Protein AF-0000000068177496 (afdb_homodimer)

Sequence (274 aa):
MDILTLTAPLTCLSIGLGITAMVLPKWNCGGFFTTCALTLIHLIIMALILGGMALISIVFFADICSACNTKWLPGPVCASYKIIISALGAASLMGGNLLYATVFVQSWSFLLSFSSAIIAVHVVLFAIFGSKCFRNNMDILTLTAPLTCLSIGLGITAMVLPKWNCGGFFTTCALTLIHLIIMALILGGMALISIVFFADICSACNTKWLPGPVCASYKIIISALGAASLMGGNLLYATVFVQSWSFLLSFSSAIIAVHVVLFAIFGSKCFRNN

Secondary structure (DSSP, 8-state):
--THHHHHHHHHHHHHHHHHHHHS--BTTB-TTTTS---HHHHHHHHHHHHHHHHHHHHHHHHHTTGGGSTTS-HHHHHHHHHHHHHHHHHHHHHHHHHHIIIII--HHHHHHHHHHHHHHHHHHHHHHHSHHHH--/--THHHHHHHHHHHHHHHHHHHHS--BTTB-TTTTS---HHHHHHHHHHHHHHHHHHHHHHHHHTTGGGSTTS-HHHHHHHHHHHHHHHHHHHHHHHHHHIIIII--HHHHHHHHHHHHHHHHHHHHHHHSHHHH--

Foldseek 3Di:
DDPVVVVLVVLVVVLVVLVVVQVDQPDLQGHLVPRNPPDPLSVLLCCLQVVLSVLSVVLSVCVVVVVCPDPPHPNVVNVVVSVVSNVSSVVSNVVSVVSCCVVRVVCVVVVVVVVVVVVVVVVVVCCVCPDVVNVVD/DDCVVVVLVVLVVVLVVLVVVQVDQPDLQGHLVPRNPPDPLSVLLCCLQVVLSVLSVVLSVCVVVVVCPDPPHPNVVNVVVSVVSNVSSVVSNVVSVVSCCVVRVVCVVVVVVVVVVVVVVVVVVCCVCPDVVNVVD

pLDDT: mean 82.46, std 13.21, range [34.91, 96.62]

Structure (mmCIF, N/CA/C/O backbone):
data_AF-0000000068177496-model_v1
#
loop_
_entity.id
_entity.type
_entity.pdbx_description
1 polymer 'Neutral sphingomyelinase'
#
loop_
_atom_site.group_PDB
_atom_site.id
_atom_site.type_symbol
_atom_site.label_atom_id
_atom_site.label_alt_id
_atom_site.label_comp_id
_atom_site.label_asym_id
_atom_site.label_entity_id
_atom_site.label_seq_id
_atom_site.pdbx_PDB_ins_code
_atom_site.Cartn_x
_atom_site.Cartn_y
_atom_site.Cartn_z
_atom_site.occupancy
_atom_site.B_iso_or_equiv
_atom_site.auth_seq_id
_atom_site.auth_comp_id
_atom_site.auth_asym_id
_atom_site.auth_atom_id
_atom_site.pdbx_PDB_model_num
ATOM 1 N N . MET A 1 1 ? -4.191 23.031 2.871 1 46.59 1 MET A N 1
ATOM 2 C CA . MET A 1 1 ? -5.055 21.859 2.801 1 46.59 1 MET A CA 1
ATOM 3 C C . MET A 1 1 ? -4.594 20.797 3.787 1 46.59 1 MET A C 1
ATOM 5 O O . MET A 1 1 ? -3.393 20.625 4.008 1 46.59 1 MET A O 1
ATOM 9 N N . ASP A 1 2 ? -5.477 20.328 4.715 1 58.22 2 ASP A N 1
ATOM 10 C CA . ASP A 1 2 ? -5.25 19.406 5.824 1 58.22 2 ASP A CA 1
ATOM 11 C C . ASP A 1 2 ? -5.129 17.969 5.328 1 58.22 2 ASP A C 1
ATOM 13 O O . ASP A 1 2 ? -5.73 17.609 4.316 1 58.22 2 ASP A O 1
ATOM 17 N N . ILE A 1 3 ? -4.129 17.297 5.531 1 59.97 3 ILE A N 1
ATOM 18 C CA . ILE A 1 3 ? -3.869 15.898 5.195 1 59.97 3 ILE A CA 1
ATOM 19 C C . ILE A 1 3 ? -5.141 15.07 5.398 1 59.97 3 ILE A C 1
ATOM 21 O O . ILE A 1 3 ? -5.336 14.055 4.73 1 59.97 3 ILE A O 1
ATOM 25 N N . LEU A 1 4 ? -6.02 15.633 6.16 1 66.62 4 LEU A N 1
ATOM 26 C CA . LEU A 1 4 ? -7.266 14.93 6.445 1 66.62 4 LEU A CA 1
ATOM 27 C C . LEU A 1 4 ? -8.188 14.953 5.23 1 66.62 4 LEU A C 1
ATOM 29 O O . L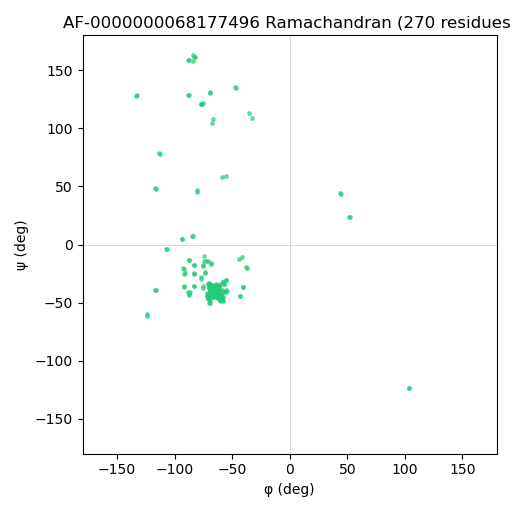EU A 1 4 ? -9.086 14.117 5.113 1 66.62 4 LEU A O 1
ATOM 33 N N . THR A 1 5 ? -7.805 15.828 4.332 1 73.12 5 THR A N 1
ATOM 34 C CA . THR A 1 5 ? -8.609 15.875 3.117 1 73.12 5 THR A CA 1
ATOM 35 C C . THR A 1 5 ? -8.312 14.68 2.225 1 73.12 5 THR A C 1
ATOM 37 O O . THR A 1 5 ? -9.117 14.32 1.363 1 73.12 5 THR A O 1
ATOM 40 N N . LEU A 1 6 ? -7.152 14.039 2.477 1 77.44 6 LEU A N 1
ATOM 41 C CA . LEU A 1 6 ? -6.77 12.898 1.654 1 77.44 6 LEU A CA 1
ATOM 42 C C . LEU A 1 6 ? -7.359 11.609 2.207 1 77.44 6 LEU A C 1
ATOM 44 O O . LEU A 1 6 ? -7.414 10.594 1.506 1 77.44 6 LEU A O 1
ATOM 48 N N . THR A 1 7 ? -7.836 11.633 3.369 1 81.38 7 THR A N 1
ATOM 49 C CA . THR A 1 7 ? -8.328 10.422 4.012 1 81.38 7 THR A CA 1
ATOM 50 C C . THR A 1 7 ? -9.578 9.898 3.303 1 81.38 7 THR A C 1
ATOM 52 O O . THR A 1 7 ? -9.695 8.703 3.055 1 81.38 7 THR A O 1
ATOM 55 N N . ALA A 1 8 ? -10.391 10.867 2.898 1 83.62 8 ALA A N 1
ATOM 56 C CA . ALA A 1 8 ? -11.641 10.453 2.262 1 83.62 8 ALA A CA 1
ATOM 57 C C . ALA A 1 8 ? -11.383 9.836 0.893 1 83.62 8 ALA A C 1
ATOM 59 O O . ALA A 1 8 ? -11.844 8.727 0.606 1 83.62 8 ALA A O 1
ATOM 60 N N . PRO A 1 9 ? -10.609 10.516 0.053 1 85.38 9 PRO A N 1
ATOM 61 C CA . PRO A 1 9 ? -10.344 9.914 -1.255 1 85.38 9 PRO A CA 1
ATOM 62 C C . PRO A 1 9 ? -9.57 8.594 -1.15 1 85.38 9 PRO A C 1
ATOM 64 O O . PRO A 1 9 ? -9.797 7.68 -1.943 1 85.38 9 PRO A O 1
ATOM 67 N N . LEU A 1 10 ? -8.688 8.484 -0.293 1 90.25 10 LEU A N 1
ATOM 68 C CA . LEU A 1 10 ? -7.91 7.258 -0.137 1 90.25 10 LEU A CA 1
ATOM 69 C C . LEU A 1 10 ? -8.781 6.125 0.385 1 90.25 10 LEU A C 1
ATOM 71 O O . LEU A 1 10 ? -8.633 4.973 -0.03 1 90.25 10 LEU A O 1
ATOM 75 N N . THR A 1 11 ? -9.664 6.477 1.283 1 91.38 11 THR A N 1
ATOM 76 C CA . THR A 1 11 ? -10.586 5.457 1.771 1 91.38 11 THR A CA 1
ATOM 77 C C . THR A 1 11 ? -11.492 4.969 0.646 1 91.38 11 THR A C 1
ATOM 79 O O . THR A 1 11 ? -11.719 3.764 0.503 1 91.38 11 THR A O 1
ATOM 82 N N . CYS A 1 12 ? -11.961 5.906 -0.099 1 91.06 12 CYS A N 1
ATOM 83 C CA . CYS A 1 12 ? -12.781 5.547 -1.249 1 91.06 12 CYS A CA 1
ATOM 84 C C . CYS A 1 12 ? -12.008 4.66 -2.215 1 91.06 12 CYS A C 1
ATOM 86 O O . CYS A 1 12 ? -12.555 3.695 -2.756 1 91.06 12 CYS A O 1
ATOM 88 N N . LEU A 1 13 ? -10.773 5.023 -2.438 1 91.81 13 LEU A N 1
ATOM 89 C CA . LEU A 1 13 ? -9.922 4.223 -3.309 1 91.81 13 LEU A CA 1
ATOM 90 C C . LEU A 1 13 ? -9.734 2.818 -2.742 1 91.81 13 LEU A C 1
ATOM 92 O O . LEU A 1 13 ? -9.812 1.832 -3.479 1 91.81 13 LEU A O 1
ATOM 96 N N . SER A 1 14 ? -9.508 2.732 -1.469 1 94.69 14 SER A N 1
ATOM 97 C CA . SER A 1 14 ? -9.32 1.437 -0.823 1 94.69 14 SER A CA 1
ATOM 98 C C . SER A 1 14 ? -10.562 0.561 -0.981 1 94.69 14 SER A C 1
ATOM 100 O O . SER A 1 14 ? -10.461 -0.602 -1.379 1 94.69 14 SER A O 1
ATOM 102 N N . ILE A 1 15 ? -11.703 1.088 -0.717 1 93.75 15 ILE A N 1
ATOM 103 C CA . ILE A 1 15 ? -12.953 0.346 -0.835 1 93.75 15 ILE A CA 1
ATOM 104 C C . ILE A 1 15 ? -13.18 -0.058 -2.289 1 93.75 15 ILE A C 1
ATOM 106 O O . ILE A 1 15 ? -13.547 -1.201 -2.574 1 93.75 15 ILE A O 1
ATOM 110 N N . GLY A 1 16 ? -12.977 0.849 -3.182 1 93.12 16 GLY A N 1
ATOM 111 C CA . GLY A 1 16 ? -13.133 0.554 -4.598 1 93.12 16 GLY A CA 1
ATOM 112 C C . GLY A 1 16 ? -12.25 -0.582 -5.074 1 93.12 16 GLY A C 1
ATOM 113 O O . GLY A 1 16 ? -12.703 -1.477 -5.785 1 93.12 16 GLY A O 1
ATOM 114 N N . LEU A 1 17 ? -11 -0.514 -4.727 1 93.31 17 LEU A N 1
ATOM 115 C CA . LEU A 1 17 ? -10.078 -1.577 -5.094 1 93.31 17 LEU A CA 1
ATOM 116 C C . LEU A 1 17 ? -10.5 -2.906 -4.48 1 93.31 17 LEU A C 1
ATOM 118 O O . LEU A 1 17 ? -10.438 -3.947 -5.137 1 93.31 17 LEU A O 1
ATOM 122 N N . GLY A 1 18 ? -10.953 -2.842 -3.246 1 93.25 18 GLY A N 1
ATOM 123 C CA . GLY A 1 18 ? -11.406 -4.051 -2.582 1 93.25 18 GLY A CA 1
ATOM 124 C C . GLY A 1 18 ? -12.602 -4.695 -3.264 1 93.25 18 GLY A C 1
ATOM 125 O O . GLY A 1 18 ? -12.617 -5.906 -3.486 1 93.25 18 GLY A O 1
ATOM 126 N N . ILE A 1 19 ? -13.516 -3.932 -3.605 1 92 19 ILE A N 1
ATOM 127 C CA . ILE A 1 19 ? -14.719 -4.434 -4.262 1 92 19 ILE A CA 1
ATOM 128 C C . ILE A 1 19 ? -14.367 -4.988 -5.641 1 92 19 ILE A C 1
ATOM 130 O O . ILE A 1 19 ? -14.836 -6.059 -6.023 1 92 19 ILE A O 1
ATOM 134 N N . THR A 1 20 ? -13.547 -4.242 -6.383 1 90.56 20 THR A N 1
ATOM 135 C CA . THR A 1 20 ? -13.117 -4.695 -7.703 1 90.56 20 THR A CA 1
ATOM 136 C C . THR A 1 20 ? -12.391 -6.035 -7.605 1 90.56 20 THR A C 1
ATOM 138 O O . THR A 1 20 ? -12.57 -6.906 -8.461 1 90.56 20 THR A O 1
ATOM 141 N N . ALA A 1 21 ? -11.586 -6.188 -6.566 1 92.19 21 ALA A N 1
ATOM 142 C CA . ALA A 1 21 ? -10.852 -7.43 -6.363 1 92.19 21 ALA A CA 1
ATOM 143 C C . ALA A 1 21 ? -11.797 -8.602 -6.145 1 92.19 21 ALA A C 1
ATOM 145 O O . ALA A 1 21 ? -11.531 -9.719 -6.594 1 92.19 21 ALA A O 1
ATOM 146 N N . MET A 1 22 ? -12.898 -8.391 -5.488 1 87.19 22 MET A N 1
ATOM 147 C CA . MET A 1 22 ? -13.836 -9.461 -5.164 1 87.19 22 MET A CA 1
ATOM 148 C C . MET A 1 22 ? -14.664 -9.844 -6.383 1 87.19 22 MET A C 1
ATOM 150 O O . MET A 1 22 ? -15.086 -11 -6.512 1 87.19 22 MET A O 1
ATOM 154 N N . VAL A 1 23 ? -14.859 -8.938 -7.195 1 85.69 23 VAL A N 1
ATOM 155 C CA . VAL A 1 23 ? -15.703 -9.188 -8.359 1 85.69 23 VAL A CA 1
ATOM 156 C C . VAL A 1 23 ? -14.891 -9.859 -9.461 1 85.69 23 VAL A C 1
ATOM 158 O O . VAL A 1 23 ? -15.414 -10.688 -10.211 1 85.69 23 VAL A O 1
ATOM 161 N N . LEU A 1 24 ? -13.648 -9.469 -9.555 1 84 24 LEU A N 1
ATOM 162 C CA . LEU A 1 24 ? -12.797 -10.055 -10.586 1 84 24 LEU A CA 1
ATOM 163 C C . LEU A 1 24 ? -12.344 -11.453 -10.18 1 84 24 LEU A C 1
ATOM 165 O O . LEU A 1 24 ? -11.789 -11.641 -9.094 1 84 24 LEU A O 1
ATOM 169 N N . PRO A 1 25 ? -12.656 -12.469 -10.953 1 80.25 25 PRO A N 1
ATOM 170 C CA . PRO A 1 25 ? -12.266 -13.852 -10.656 1 80.25 25 PRO A CA 1
ATOM 171 C C . PRO A 1 25 ? -10.828 -14.156 -11.062 1 80.25 25 PRO A C 1
ATOM 173 O O . PRO A 1 25 ? -10.586 -15.125 -11.797 1 80.25 25 PRO A O 1
ATOM 176 N N . LYS A 1 26 ? -9.883 -13.445 -10.812 1 85.06 26 LYS A N 1
ATOM 177 C CA . LYS A 1 26 ? -8.484 -13.664 -11.156 1 85.06 26 LYS A CA 1
ATOM 178 C C . LYS A 1 26 ? -7.625 -13.805 -9.906 1 85.06 26 LYS A C 1
ATOM 180 O O . LYS A 1 26 ? -6.594 -13.141 -9.773 1 85.06 26 LYS A O 1
ATOM 185 N N . TRP A 1 27 ? -8.188 -14.656 -9.078 1 84.12 27 TRP A N 1
ATOM 186 C CA . TRP A 1 27 ? -7.402 -15.055 -7.918 1 84.12 27 TRP A CA 1
ATOM 187 C C . TRP A 1 27 ? -6.531 -16.266 -8.234 1 84.12 27 TRP A C 1
ATOM 189 O O . TRP A 1 27 ? -6.742 -16.938 -9.25 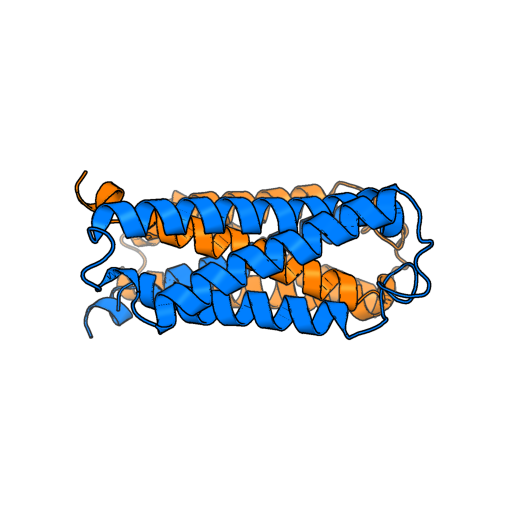1 84.12 27 TRP A O 1
ATOM 199 N N . ASN A 1 28 ? -5.504 -16.469 -7.484 1 82.19 28 ASN A N 1
ATOM 200 C CA . ASN A 1 28 ? -4.617 -17.609 -7.719 1 82.19 28 ASN A CA 1
ATOM 201 C C . ASN A 1 28 ? -5.375 -18.922 -7.656 1 82.19 28 ASN A C 1
ATOM 203 O O . ASN A 1 28 ? -5.004 -19.891 -8.328 1 82.19 28 ASN A O 1
ATOM 207 N N . CYS A 1 29 ? -6.305 -18.969 -6.906 1 74.81 29 CYS A N 1
ATOM 208 C CA . CYS A 1 29 ? -7.078 -20.203 -6.773 1 74.81 29 CYS A CA 1
ATOM 209 C C . CYS A 1 29 ? -8.281 -20.203 -7.707 1 74.81 29 CYS A C 1
ATOM 211 O O . CYS A 1 29 ? -9.055 -21.156 -7.738 1 74.81 29 CYS A O 1
ATOM 213 N N . GLY A 1 30 ? -8.383 -19.172 -8.531 1 77.62 30 GLY A N 1
ATOM 214 C CA . GLY A 1 30 ? -9.547 -19.031 -9.398 1 77.62 30 GLY A CA 1
ATOM 215 C C . GLY A 1 30 ? -10.523 -17.984 -8.914 1 77.62 30 GLY A C 1
ATOM 216 O O . GLY A 1 30 ? -10.141 -16.828 -8.672 1 77.62 30 GLY A O 1
ATOM 217 N N . GLY A 1 31 ? -11.766 -18.391 -8.719 1 76.12 31 GLY A N 1
ATOM 218 C CA . GLY A 1 31 ? -12.766 -17.453 -8.203 1 76.12 31 GLY A CA 1
ATOM 219 C C . GLY A 1 31 ? -12.812 -17.406 -6.688 1 76.12 31 GLY A C 1
ATOM 220 O O . GLY A 1 31 ? -12.844 -18.453 -6.031 1 76.12 31 GLY A O 1
ATOM 221 N N . PHE A 1 32 ? -12.742 -16.234 -6.133 1 81.06 32 PHE A N 1
ATOM 222 C CA . PHE A 1 32 ? -12.695 -16.016 -4.691 1 81.06 32 PHE A CA 1
ATOM 223 C C . PHE A 1 32 ? -13.906 -16.641 -4.012 1 81.06 32 PHE A C 1
ATOM 225 O O . PHE A 1 32 ? -13.789 -17.203 -2.918 1 81.06 32 PHE A O 1
ATOM 232 N N . PHE A 1 33 ? -14.984 -16.625 -4.672 1 78.81 33 PHE A N 1
ATOM 233 C CA . PHE A 1 33 ? -16.219 -17.109 -4.059 1 78.81 33 PHE A CA 1
ATOM 234 C C . PHE A 1 33 ? -16.625 -18.453 -4.637 1 78.81 33 PHE A C 1
ATOM 236 O O . PHE A 1 33 ? -17.562 -19.078 -4.152 1 78.81 33 PHE A O 1
ATOM 243 N N . THR A 1 34 ? -15.883 -19 -5.68 1 77.75 34 THR A N 1
ATOM 244 C CA . THR A 1 34 ? -16.359 -20.188 -6.379 1 77.75 34 THR A CA 1
ATOM 245 C C . THR A 1 34 ? -15.328 -21.297 -6.332 1 77.75 34 THR A C 1
ATOM 247 O O . THR A 1 34 ? -15.547 -22.328 -5.691 1 77.75 34 THR A O 1
ATOM 250 N N . THR A 1 35 ? -14.188 -21.016 -6.898 1 72.19 35 THR A N 1
ATOM 251 C CA . THR A 1 35 ? -13.234 -22.078 -7.172 1 72.19 35 THR A CA 1
ATOM 252 C C . THR A 1 35 ? -12.266 -22.266 -6.004 1 72.19 35 THR A C 1
ATOM 254 O O . THR A 1 35 ? -11.656 -23.312 -5.852 1 72.19 35 THR A O 1
ATOM 257 N N . CYS A 1 36 ? -12.172 -21.219 -5.344 1 71.19 36 CYS A N 1
ATOM 258 C CA . CYS A 1 36 ? -11.242 -21.391 -4.234 1 71.19 36 CYS A CA 1
ATOM 259 C C . CYS A 1 36 ? -11.797 -22.359 -3.207 1 71.19 36 CYS A C 1
ATOM 261 O O . CYS A 1 36 ? -13.008 -22.406 -2.971 1 71.19 36 CYS A O 1
ATOM 263 N N . ALA A 1 37 ? -11.375 -23.484 -3.135 1 64.88 37 ALA A N 1
ATOM 264 C CA . ALA A 1 37 ? -11.828 -24.562 -2.262 1 64.88 37 ALA A CA 1
ATOM 265 C C . ALA A 1 37 ? -12.328 -24.016 -0.929 1 64.88 37 ALA A C 1
ATOM 267 O O . ALA A 1 37 ? -11.672 -23.188 -0.303 1 64.88 37 ALA A O 1
ATOM 268 N N . LEU A 1 38 ? -13.602 -24.109 -0.795 1 74.38 38 LEU A N 1
ATOM 269 C CA . LEU A 1 38 ? -14.227 -23.719 0.463 1 74.38 38 LEU A CA 1
ATOM 270 C C . LEU A 1 38 ? -13.617 -24.484 1.634 1 74.38 38 LEU A C 1
ATOM 272 O O . LEU A 1 38 ? -14.258 -25.391 2.186 1 74.38 38 LEU A O 1
ATOM 276 N N . THR A 1 39 ? -12.336 -24.328 1.81 1 83.69 39 THR A N 1
ATOM 277 C CA . THR A 1 39 ? -11.648 -24.859 2.984 1 83.69 39 THR A CA 1
ATOM 278 C C . THR A 1 39 ? -11.781 -23.906 4.164 1 83.69 39 THR A C 1
ATOM 280 O O . THR A 1 39 ? -12.203 -22.75 3.996 1 83.69 39 THR A O 1
ATOM 283 N N . LEU A 1 40 ? -11.555 -24.438 5.297 1 87.19 40 LEU A N 1
ATOM 284 C CA . LEU A 1 40 ? -11.633 -23.625 6.512 1 87.19 40 LEU A CA 1
ATOM 285 C C . LEU A 1 40 ? -10.727 -22.406 6.41 1 87.19 40 LEU A C 1
ATOM 287 O O . LEU A 1 40 ? -11.102 -21.312 6.824 1 87.19 40 LEU A O 1
ATOM 291 N N . ILE A 1 41 ? -9.602 -22.625 5.863 1 88.44 41 ILE A N 1
ATOM 292 C CA . ILE A 1 41 ? -8.641 -21.531 5.75 1 88.44 41 ILE A CA 1
ATOM 293 C C . ILE A 1 41 ? -9.18 -20.469 4.793 1 88.44 41 ILE A C 1
ATOM 295 O O . ILE A 1 41 ? -9.039 -19.281 5.039 1 88.44 41 ILE A O 1
ATOM 299 N N . HIS A 1 42 ? -9.82 -20.953 3.781 1 90.19 42 HIS A N 1
ATOM 300 C CA . HIS A 1 42 ? -10.383 -20 2.83 1 90.19 42 HIS A CA 1
ATOM 301 C C . HIS A 1 42 ? -11.555 -19.234 3.441 1 90.19 42 HIS A C 1
ATOM 303 O O . HIS A 1 42 ? -11.734 -18.047 3.164 1 90.19 42 HIS A O 1
ATOM 309 N N . LEU A 1 43 ? -1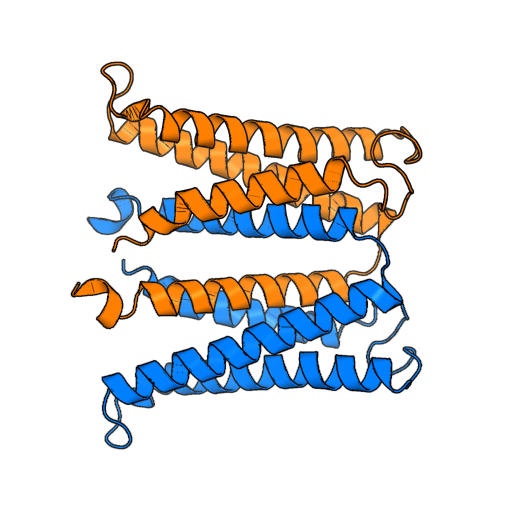2.258 -19.922 4.289 1 90.62 43 LEU A N 1
ATOM 310 C CA . LEU A 1 43 ? -13.375 -19.266 4.957 1 90.62 43 LEU A CA 1
ATOM 311 C C . LEU A 1 43 ? -12.875 -18.188 5.918 1 90.62 43 LEU A C 1
ATOM 313 O O . LEU A 1 43 ? -13.492 -17.125 6.043 1 90.62 43 LEU A O 1
ATOM 317 N N . ILE A 1 44 ? -11.844 -18.469 6.59 1 92.62 44 ILE A N 1
ATOM 318 C CA . ILE A 1 44 ? -11.25 -17.484 7.5 1 92.62 44 ILE A CA 1
ATOM 319 C C . ILE A 1 44 ? -10.758 -16.281 6.707 1 92.62 44 ILE A C 1
ATOM 321 O O . ILE A 1 44 ? -10.992 -15.133 7.102 1 92.62 44 ILE A O 1
ATOM 325 N N . ILE A 1 45 ? -10.156 -16.531 5.57 1 92.81 45 ILE A N 1
ATOM 326 C CA . ILE A 1 45 ? -9.641 -15.477 4.711 1 92.81 45 ILE A CA 1
ATOM 327 C C . ILE A 1 45 ? -10.797 -14.61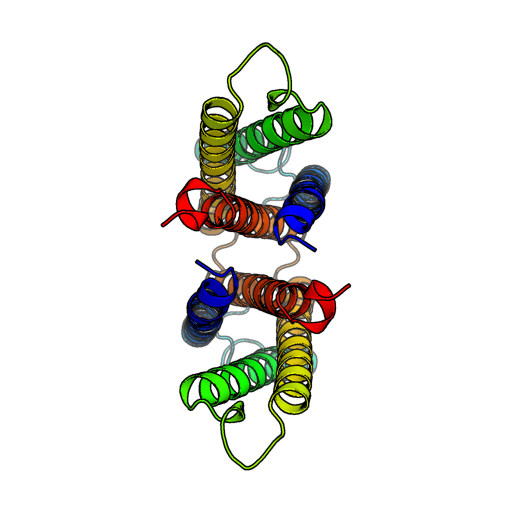7 4.207 1 92.81 45 ILE A C 1
ATOM 329 O O . ILE A 1 45 ? -10.719 -13.391 4.227 1 92.81 45 ILE A O 1
ATOM 333 N N . MET A 1 46 ? -11.859 -15.297 3.895 1 91.62 46 MET A N 1
ATOM 334 C CA . MET A 1 46 ? -13.031 -14.586 3.391 1 91.62 46 MET A CA 1
ATOM 335 C C . MET A 1 46 ? -13.641 -13.703 4.477 1 91.62 46 MET A C 1
ATOM 337 O O . MET A 1 46 ? -14.008 -12.555 4.215 1 91.62 46 MET A O 1
ATOM 341 N N . ALA A 1 47 ? -13.703 -14.289 5.594 1 93.44 47 ALA A N 1
ATOM 342 C CA . ALA A 1 47 ? -14.266 -13.547 6.719 1 93.44 47 ALA A CA 1
ATOM 343 C C . ALA A 1 47 ? -13.414 -12.328 7.055 1 93.44 47 ALA A C 1
ATOM 345 O O . ALA A 1 47 ? -13.938 -11.25 7.344 1 93.44 47 ALA A O 1
ATOM 346 N N . LEU A 1 48 ? -12.164 -12.422 7.008 1 96.06 48 LEU A N 1
ATOM 347 C CA . LEU A 1 48 ? -11.25 -11.336 7.336 1 96.06 48 LEU A CA 1
ATOM 348 C C . LEU A 1 48 ? -11.32 -10.234 6.285 1 96.06 48 LEU A C 1
ATOM 350 O O . LEU A 1 48 ? -11.453 -9.055 6.621 1 96.06 48 LEU A O 1
ATOM 354 N N . ILE A 1 49 ? -11.266 -10.625 5.004 1 95.31 49 ILE A N 1
ATOM 355 C CA . ILE A 1 49 ? -11.25 -9.641 3.926 1 95.31 49 ILE A CA 1
ATOM 356 C C . ILE A 1 49 ? -12.609 -8.953 3.828 1 95.31 49 ILE A C 1
ATOM 358 O O . ILE A 1 49 ? -12.688 -7.727 3.797 1 95.31 49 ILE A O 1
ATOM 362 N N . LEU A 1 50 ? -13.664 -9.727 3.869 1 94.88 50 LEU A N 1
ATOM 363 C CA . LEU A 1 50 ? -15 -9.156 3.781 1 94.88 50 LEU A CA 1
ATOM 364 C C . LEU A 1 50 ? -15.344 -8.375 5.043 1 94.88 50 LEU A C 1
ATOM 366 O O . LEU A 1 50 ? -15.93 -7.289 4.969 1 94.88 50 LEU A O 1
ATOM 370 N N . GLY A 1 51 ? -14.992 -8.992 6.133 1 95.12 51 GLY A N 1
ATOM 371 C CA . GLY A 1 51 ? -15.211 -8.289 7.387 1 95.12 51 GLY A CA 1
ATOM 372 C C . GLY A 1 51 ? -14.469 -6.969 7.469 1 95.12 51 GLY A C 1
ATOM 373 O O . GLY A 1 51 ? -15.023 -5.961 7.902 1 95.12 51 GLY A O 1
ATOM 374 N N . GLY A 1 52 ? -13.203 -6.996 7.098 1 96.44 52 GLY A N 1
ATOM 375 C CA . GLY A 1 52 ? -12.422 -5.77 7.09 1 96.44 52 GLY A CA 1
ATOM 376 C C . GLY A 1 52 ? -12.992 -4.707 6.164 1 96.44 52 GLY A C 1
ATOM 377 O O . GLY A 1 52 ? -13.07 -3.535 6.535 1 96.44 52 GLY A O 1
ATOM 378 N N . MET A 1 53 ? -13.406 -5.07 5.012 1 95.5 53 MET A N 1
ATOM 379 C CA . MET A 1 53 ? -13.984 -4.137 4.047 1 95.5 53 MET A CA 1
ATOM 380 C C . MET A 1 53 ? -15.281 -3.543 4.574 1 95.5 53 MET A C 1
ATOM 382 O O . MET A 1 53 ? -15.555 -2.357 4.379 1 95.5 53 MET A O 1
ATOM 386 N N . ALA A 1 54 ? -16.047 -4.367 5.195 1 94.94 54 ALA A N 1
ATOM 387 C CA . ALA A 1 54 ? -17.297 -3.908 5.773 1 94.94 54 ALA A CA 1
ATOM 388 C C . ALA A 1 54 ? -17.062 -2.848 6.848 1 94.94 54 ALA A C 1
ATOM 390 O O . ALA A 1 54 ? -17.734 -1.818 6.875 1 94.94 54 ALA A O 1
ATOM 391 N N . LEU A 1 55 ? -16.125 -3.076 7.688 1 95.81 55 LEU A N 1
ATOM 392 C CA . LEU A 1 55 ? -15.812 -2.137 8.758 1 95.81 55 LEU A CA 1
ATOM 393 C C . LEU A 1 55 ? -15.336 -0.802 8.195 1 95.81 55 LEU A C 1
ATOM 395 O O . LEU A 1 55 ? -15.773 0.259 8.641 1 95.81 55 LEU A O 1
ATOM 399 N N . ILE A 1 56 ? -14.484 -0.88 7.215 1 94.62 56 ILE A N 1
ATOM 400 C CA . ILE A 1 56 ? -13.969 0.339 6.594 1 94.62 56 ILE A CA 1
ATOM 401 C C . ILE A 1 56 ? -15.109 1.078 5.898 1 94.62 56 ILE A C 1
ATOM 403 O O . ILE A 1 56 ? -15.188 2.309 5.949 1 94.62 56 ILE A O 1
ATOM 407 N N . SER A 1 57 ? -15.977 0.387 5.305 1 93.19 57 SER A N 1
ATOM 408 C CA . SER A 1 57 ? -17.109 0.995 4.617 1 93.19 57 SER A CA 1
ATOM 409 C C . SER A 1 57 ?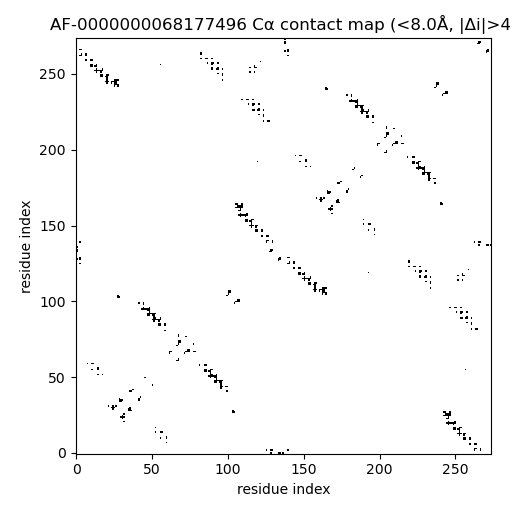 -18.062 1.681 5.602 1 93.19 57 SER A C 1
ATOM 411 O O . SER A 1 57 ? -18.578 2.76 5.316 1 93.19 57 SER A O 1
ATOM 413 N N . ILE A 1 58 ? -18.281 1.055 6.719 1 91.25 58 ILE A N 1
ATOM 414 C CA . ILE A 1 58 ? -19.156 1.629 7.738 1 91.25 58 ILE A CA 1
ATOM 415 C C . ILE A 1 58 ? -18.594 2.971 8.203 1 91.25 58 ILE A C 1
ATOM 417 O O . ILE A 1 58 ? -19.328 3.953 8.32 1 91.25 58 ILE A O 1
ATOM 421 N N . VAL A 1 59 ? -17.297 2.988 8.484 1 88.38 59 VAL A N 1
ATOM 422 C CA . VAL A 1 59 ? -16.656 4.219 8.93 1 88.38 59 VAL A CA 1
ATOM 423 C C . VAL A 1 59 ? -16.734 5.273 7.828 1 88.38 59 VAL A C 1
ATOM 425 O O . VAL A 1 59 ? -16.969 6.453 8.102 1 88.38 59 VAL A O 1
ATOM 428 N N . PHE A 1 60 ? -16.547 4.875 6.574 1 89.62 60 PHE A N 1
ATOM 429 C CA . PHE A 1 60 ? -16.609 5.793 5.441 1 89.62 60 PHE A CA 1
ATOM 430 C C . PHE A 1 60 ? -18 6.41 5.328 1 89.62 60 PHE A C 1
ATOM 432 O O . PHE A 1 60 ? -18.125 7.621 5.129 1 89.62 60 PHE A O 1
ATOM 439 N N . PHE A 1 61 ? -18.969 5.613 5.477 1 86.88 61 PHE A N 1
ATOM 440 C CA . PHE A 1 61 ? -20.344 6.102 5.387 1 86.88 61 PHE A CA 1
ATOM 441 C C . PHE A 1 61 ? -20.672 7 6.574 1 86.88 61 PHE A C 1
ATOM 443 O O . PHE A 1 61 ? -21.391 7.992 6.422 1 86.88 61 PHE A O 1
ATOM 450 N N . ALA A 1 62 ? -20.203 6.672 7.734 1 83.75 62 ALA A N 1
ATOM 451 C CA . ALA A 1 62 ? -20.406 7.508 8.914 1 83.75 62 ALA A CA 1
ATOM 452 C C . ALA A 1 62 ? -19.781 8.891 8.727 1 83.75 62 ALA A C 1
ATOM 454 O O . ALA A 1 62 ? -20.328 9.898 9.172 1 83.75 62 ALA A O 1
ATOM 455 N N . ASP A 1 63 ? -18.688 8.945 8.062 1 80 63 ASP A N 1
ATOM 456 C CA . ASP A 1 63 ? -18 10.211 7.828 1 80 63 ASP A CA 1
ATOM 457 C C . ASP A 1 63 ? -18.766 11.062 6.82 1 80 63 ASP A C 1
ATOM 459 O O . ASP A 1 63 ? -18.891 12.281 7 1 80 63 ASP A O 1
ATOM 463 N N . ILE A 1 64 ? -19.203 10.445 5.773 1 78.25 64 ILE A N 1
ATOM 464 C CA . ILE A 1 64 ? -19.906 11.18 4.734 1 78.25 64 ILE A CA 1
ATOM 465 C C . ILE A 1 64 ? -21.219 11.742 5.305 1 78.25 64 ILE A C 1
ATOM 467 O O . ILE A 1 64 ? -21.641 12.836 4.938 1 78.25 64 ILE A O 1
ATOM 471 N N . CYS A 1 65 ? -21.797 10.992 6.191 1 76.62 65 CYS A N 1
ATOM 472 C CA . CYS A 1 65 ? -23.047 11.43 6.797 1 76.62 65 CYS A CA 1
ATOM 473 C C . CYS A 1 65 ? -22.797 12.367 7.969 1 76.62 65 CYS A C 1
ATOM 475 O O . CYS A 1 65 ? -23.734 12.859 8.594 1 76.62 65 CYS A O 1
ATOM 477 N N . SER A 1 66 ? -21.5 12.789 8.203 1 71.5 66 SER A N 1
ATOM 478 C CA . SER A 1 66 ? -21.125 13.656 9.312 1 71.5 66 SER A CA 1
ATOM 479 C C . SER A 1 66 ? -21.781 13.211 10.609 1 71.5 66 SER A C 1
ATOM 481 O O . SER A 1 66 ? -22.375 14.016 11.328 1 71.5 66 SER A O 1
ATOM 483 N N . ALA A 1 67 ? -21.719 11.977 10.727 1 62.34 67 ALA A N 1
ATOM 484 C CA . ALA A 1 67 ? -22.406 11.383 11.875 1 62.34 67 ALA A CA 1
ATOM 485 C C . ALA A 1 67 ? -21.828 11.914 13.188 1 62.34 67 ALA A C 1
ATOM 487 O O . ALA A 1 67 ? -22.531 11.953 14.203 1 62.34 67 ALA A O 1
ATOM 488 N N . CYS A 1 68 ? -20.531 12.18 13.211 1 62 68 CYS A N 1
ATOM 489 C CA . CYS A 1 68 ? -19.969 12.633 14.469 1 62 68 CYS A CA 1
ATOM 490 C C . CYS A 1 68 ? -20.375 14.062 14.781 1 62 68 CYS A C 1
ATOM 492 O O . CYS A 1 68 ? -20.125 14.562 15.883 1 62 68 CYS A O 1
ATOM 494 N N . ASN A 1 69 ? -20.703 14.805 13.797 1 58.16 69 ASN A N 1
ATOM 495 C CA . ASN A 1 69 ? -21.156 16.156 14.117 1 58.16 69 ASN A CA 1
ATOM 496 C C . ASN A 1 69 ? -22.516 16.125 14.836 1 58.16 69 ASN A C 1
ATOM 498 O O . ASN A 1 69 ? -22.953 17.141 15.375 1 58.16 69 ASN A O 1
ATOM 502 N N . THR A 1 70 ? -23 15.047 14.672 1 53.94 70 THR A N 1
ATOM 503 C CA . THR A 1 70 ? -24.344 15.117 15.242 1 53.94 70 THR A CA 1
ATOM 504 C C . THR A 1 70 ? -24.312 14.859 16.75 1 53.94 70 THR A C 1
ATOM 506 O O . THR A 1 70 ? -23.312 14.367 17.266 1 53.94 70 THR A O 1
ATOM 509 N N . LYS A 1 71 ? -25.469 15.289 17.328 1 56.47 71 LYS A N 1
ATOM 510 C CA . LYS A 1 71 ? -25.969 15.289 18.703 1 56.47 71 LYS A CA 1
ATOM 511 C C . LYS A 1 71 ? -25.688 13.945 19.375 1 56.47 71 LYS A C 1
ATOM 513 O O . LYS A 1 71 ? -25.781 13.828 20.609 1 56.47 71 LYS A O 1
ATOM 518 N N . TRP A 1 72 ? -25.281 12.852 18.625 1 54.16 72 TRP A N 1
ATOM 519 C CA . TRP A 1 72 ? -25.312 11.539 19.25 1 54.16 72 TRP A CA 1
ATOM 520 C C . TRP A 1 72 ? -24 11.25 19.969 1 54.16 72 TRP A C 1
ATOM 522 O O . TRP A 1 72 ? -24 10.672 21.062 1 54.16 72 TRP A O 1
ATOM 532 N N . LEU A 1 73 ? -22.891 11.609 19.391 1 60.41 73 LEU A N 1
ATOM 533 C CA . LEU A 1 73 ? -21.641 11.352 20.109 1 60.41 73 LEU A CA 1
ATOM 534 C C . LEU A 1 73 ? -20.75 12.586 20.094 1 60.41 73 LEU A C 1
ATOM 536 O O . LEU A 1 73 ? -20.641 13.266 19.078 1 60.41 73 LEU A O 1
ATOM 540 N N . PRO A 1 74 ? -20.328 12.914 21.344 1 64.38 74 PRO A N 1
ATOM 541 C CA . PRO A 1 74 ? -19.391 14.031 21.375 1 64.38 74 PRO A CA 1
ATOM 542 C C . PRO A 1 74 ? -18.266 13.891 20.359 1 64.38 74 PRO A C 1
ATOM 544 O O . PRO A 1 74 ? -17.859 12.773 20.031 1 64.38 74 PRO A O 1
ATOM 547 N N . GLY A 1 75 ? -17.875 14.875 19.625 1 65.75 75 GLY A N 1
ATOM 548 C CA . GLY A 1 75 ? -16.953 15 18.5 1 65.75 75 GLY A CA 1
ATOM 549 C C . GLY A 1 75 ? -15.664 14.219 18.703 1 65.75 75 GLY A C 1
ATOM 550 O O . GLY A 1 75 ? -15.312 13.367 17.891 1 65.75 75 GLY A O 1
ATOM 551 N N . PRO A 1 76 ? -15.07 14.352 20.016 1 71.69 76 PRO A N 1
ATOM 552 C CA . PRO A 1 76 ? -13.797 13.664 20.219 1 71.69 76 PRO A CA 1
ATOM 553 C C . PRO A 1 76 ? -13.961 12.156 20.391 1 71.69 76 PRO A C 1
ATOM 555 O O . PRO A 1 76 ? -13.109 11.383 19.938 1 71.69 76 PRO A O 1
ATOM 558 N N . VAL A 1 77 ? -15.031 11.727 21.047 1 73.19 77 VAL A N 1
ATOM 559 C CA . VAL A 1 77 ? -15.281 10.305 21.266 1 73.19 77 VAL A CA 1
ATOM 560 C C . VAL A 1 77 ? -15.625 9.633 19.938 1 73.19 77 VAL A C 1
ATOM 562 O O . VAL A 1 77 ? -15.164 8.523 19.641 1 73.19 77 VAL A O 1
ATOM 565 N N . CYS A 1 78 ? -16.344 10.312 19.188 1 77 78 CYS A N 1
ATOM 566 C CA . CYS A 1 78 ? -16.719 9.781 17.891 1 77 78 CYS A CA 1
ATOM 567 C C . CYS A 1 78 ? -15.508 9.617 16.984 1 77 78 CYS A C 1
ATOM 569 O O . CYS A 1 78 ? -15.383 8.609 16.281 1 77 78 CYS A O 1
ATOM 571 N N . ALA A 1 79 ? -14.641 10.484 17.094 1 75.94 79 ALA A N 1
ATOM 572 C CA . ALA A 1 79 ? -13.43 10.414 16.297 1 75.94 79 ALA A CA 1
ATOM 573 C C . ALA A 1 79 ? -12.547 9.25 16.734 1 75.94 79 ALA A C 1
ATOM 575 O O . ALA A 1 79 ? -11.953 8.555 15.898 1 75.94 79 ALA A O 1
ATOM 576 N N . SER A 1 80 ? -12.531 9.016 18.047 1 81.38 80 SER A N 1
ATOM 577 C CA . SER A 1 80 ? -11.719 7.914 18.562 1 81.38 80 SER A CA 1
ATOM 578 C C . SER A 1 80 ? -12.281 6.562 18.125 1 81.38 80 SER A C 1
ATOM 580 O O . SER A 1 80 ? -11.523 5.664 17.75 1 81.38 80 SER A O 1
ATOM 582 N N . TYR A 1 81 ? -13.578 6.461 18.188 1 83.56 81 TYR A N 1
ATOM 583 C CA . TYR A 1 81 ? -14.195 5.207 17.781 1 83.56 81 TYR A CA 1
ATOM 584 C C . TYR A 1 81 ? -14.008 4.961 16.297 1 83.56 81 TYR A C 1
ATOM 586 O O . TYR A 1 81 ? -13.812 3.824 15.859 1 83.56 81 TYR A O 1
ATOM 594 N N . LYS A 1 82 ? -14.031 5.957 15.562 1 85.25 82 LYS A N 1
ATOM 595 C CA . LYS A 1 82 ? -13.836 5.824 14.125 1 85.25 82 LYS A CA 1
ATOM 596 C C . LYS A 1 82 ? -12.438 5.32 13.805 1 85.25 82 LYS A C 1
ATOM 598 O O . LYS A 1 82 ? -12.266 4.457 12.938 1 85.25 82 LYS A O 1
ATOM 603 N N . ILE A 1 83 ? -11.484 5.809 14.539 1 86.19 83 ILE A N 1
ATOM 604 C CA . ILE A 1 83 ? -10.102 5.398 14.312 1 86.19 83 ILE A CA 1
ATOM 605 C C . ILE A 1 83 ? -9.922 3.939 14.727 1 86.19 83 ILE A C 1
ATOM 607 O O . ILE A 1 83 ? -9.242 3.174 14.039 1 86.19 83 ILE A O 1
ATOM 611 N N . ILE A 1 84 ? -10.594 3.52 15.758 1 90.81 84 ILE A N 1
ATOM 612 C CA . ILE A 1 84 ? -10.461 2.152 16.25 1 90.81 84 ILE A CA 1
ATOM 613 C C . ILE A 1 84 ? -11.109 1.186 15.258 1 90.81 84 ILE A C 1
ATOM 615 O O . ILE A 1 84 ? -10.531 0.149 14.922 1 90.81 84 ILE A O 1
ATOM 619 N N . ILE A 1 85 ? -12.258 1.509 14.844 1 92.44 85 ILE A N 1
ATOM 620 C CA . ILE A 1 85 ? -12.969 0.647 13.906 1 92.44 85 ILE A CA 1
ATOM 621 C C . ILE A 1 85 ? -12.203 0.578 12.586 1 92.44 85 ILE A C 1
ATOM 623 O O . ILE A 1 85 ? -12.078 -0.494 11.992 1 92.44 85 ILE A O 1
ATOM 627 N N . SER A 1 86 ? -11.695 1.686 12.164 1 92.56 86 SER A N 1
ATOM 628 C CA . SER A 1 86 ? -10.914 1.701 10.938 1 92.56 86 SER A CA 1
ATOM 629 C C . SER A 1 86 ? -9.633 0.877 11.086 1 92.56 86 SER A C 1
ATOM 631 O O . SER A 1 86 ? -9.234 0.18 10.148 1 92.56 86 SER A O 1
ATOM 633 N N . ALA A 1 87 ? -9.023 0.955 12.234 1 93.75 87 ALA A N 1
ATOM 634 C CA . ALA A 1 87 ? -7.805 0.189 12.492 1 93.75 87 ALA A CA 1
ATOM 635 C C . ALA A 1 87 ? -8.094 -1.31 12.5 1 93.75 87 ALA A C 1
ATOM 637 O O . ALA A 1 87 ? -7.316 -2.1 11.953 1 93.75 87 ALA A O 1
ATOM 638 N N . LEU A 1 88 ? -9.156 -1.607 13.086 1 95.38 88 LEU A N 1
ATOM 639 C CA . LEU A 1 88 ? -9.57 -3.008 13.109 1 95.38 88 LEU A CA 1
ATOM 640 C C . LEU A 1 88 ? -9.883 -3.506 11.703 1 95.38 88 LEU A C 1
ATOM 642 O O . LEU A 1 88 ? -9.508 -4.621 11.336 1 95.38 88 LEU A O 1
ATOM 646 N N . GLY A 1 89 ? -10.594 -2.689 10.992 1 96.25 89 GLY A N 1
ATOM 647 C CA . GLY A 1 89 ? -10.898 -3.049 9.617 1 96.25 89 GLY A CA 1
ATOM 648 C C . GLY A 1 89 ? -9.672 -3.215 8.75 1 96.25 89 GLY A C 1
ATOM 649 O O . GLY A 1 89 ? -9.547 -4.199 8.023 1 96.25 89 GLY A O 1
ATOM 650 N N . ALA A 1 90 ? -8.758 -2.305 8.867 1 95.62 90 ALA A N 1
ATOM 651 C CA . ALA A 1 90 ? -7.527 -2.361 8.086 1 95.62 90 ALA A CA 1
ATOM 652 C C . ALA A 1 90 ? -6.684 -3.568 8.484 1 95.62 90 ALA A C 1
ATOM 654 O O . ALA A 1 90 ? -6.098 -4.23 7.621 1 95.62 90 ALA A O 1
ATOM 655 N N . ALA A 1 91 ? -6.609 -3.834 9.758 1 95.62 91 ALA A N 1
ATOM 656 C CA . ALA A 1 91 ? -5.852 -4.98 10.25 1 95.62 91 ALA A CA 1
ATOM 657 C C . ALA A 1 91 ? -6.449 -6.293 9.742 1 95.62 91 ALA A C 1
ATOM 659 O O . ALA A 1 91 ? -5.719 -7.203 9.344 1 95.62 91 ALA A O 1
ATOM 660 N N . SER A 1 92 ? -7.707 -6.34 9.812 1 96.62 92 SER A N 1
ATOM 661 C CA . SER A 1 92 ? -8.383 -7.531 9.312 1 96.62 92 SER A CA 1
ATOM 662 C C . SER A 1 92 ? -8.156 -7.715 7.816 1 96.62 92 SER A C 1
ATOM 664 O O . SER A 1 92 ? -7.879 -8.828 7.359 1 96.62 92 SER A O 1
ATOM 666 N N . LEU A 1 93 ? -8.273 -6.684 7.082 1 95.69 93 LEU A N 1
ATOM 667 C CA . LEU A 1 93 ? -8.047 -6.73 5.641 1 95.69 93 LEU A CA 1
ATOM 668 C C . LEU A 1 93 ? -6.617 -7.148 5.328 1 95.69 93 LEU A C 1
ATOM 670 O O . LEU A 1 93 ? -6.391 -8.023 4.484 1 95.69 93 LEU A O 1
ATOM 674 N N . MET A 1 94 ? -5.699 -6.582 6.004 1 95.5 94 MET A N 1
ATOM 675 C CA . MET A 1 94 ? -4.293 -6.918 5.805 1 95.5 94 MET A CA 1
ATOM 676 C C . MET A 1 94 ? -4.012 -8.359 6.227 1 95.5 94 MET A C 1
ATOM 678 O O . MET A 1 94 ? -3.336 -9.094 5.508 1 95.5 94 MET A O 1
ATOM 682 N N . GLY A 1 95 ? -4.582 -8.664 7.336 1 93.88 95 GLY A N 1
ATOM 683 C CA . GLY A 1 95 ? -4.41 -10.031 7.812 1 93.88 95 GLY A CA 1
ATOM 684 C C . GLY A 1 95 ? -4.953 -11.07 6.848 1 93.88 95 GLY A C 1
ATOM 685 O O . GLY A 1 95 ? -4.305 -12.086 6.598 1 93.88 95 GLY A O 1
ATOM 686 N N . GLY A 1 96 ? -6.129 -10.836 6.332 1 94.38 96 GLY A N 1
ATOM 687 C CA . GLY A 1 96 ? -6.703 -11.75 5.352 1 94.38 96 GLY A CA 1
ATOM 688 C C . GLY A 1 96 ? -5.859 -11.883 4.098 1 94.38 96 GLY A C 1
ATOM 689 O O . GLY A 1 96 ? -5.66 -12.992 3.594 1 94.38 96 GLY A O 1
ATOM 690 N N . ASN A 1 97 ? -5.367 -10.781 3.607 1 93.5 97 ASN A N 1
ATOM 691 C CA . ASN A 1 97 ? -4.555 -10.812 2.396 1 93.5 97 ASN A CA 1
ATOM 692 C C . ASN A 1 97 ? -3.213 -11.492 2.639 1 93.5 97 ASN A C 1
ATOM 694 O O . ASN A 1 97 ? -2.713 -12.219 1.772 1 93.5 97 ASN A O 1
ATOM 698 N N . LEU A 1 98 ? -2.635 -11.273 3.785 1 91.81 98 LEU A N 1
ATOM 699 C CA . LEU A 1 98 ? -1.362 -11.914 4.094 1 91.81 98 LEU A CA 1
ATOM 700 C C . LEU A 1 98 ? -1.54 -13.422 4.25 1 91.81 98 LEU A C 1
ATOM 702 O O . LEU A 1 98 ? -0.702 -14.203 3.791 1 91.81 98 LEU A O 1
ATOM 706 N N . LEU A 1 99 ? -2.598 -13.75 4.891 1 90.88 99 LEU A N 1
ATOM 707 C CA . LEU A 1 99 ? -2.896 -15.172 5.023 1 90.88 99 LEU A CA 1
ATOM 708 C C . LEU A 1 99 ? -3.125 -15.805 3.654 1 90.88 99 LEU A C 1
ATOM 710 O O . LEU A 1 99 ? -2.652 -16.906 3.393 1 90.88 99 LEU A O 1
ATOM 714 N N . TYR A 1 100 ? -3.822 -15.109 2.793 1 89.69 100 TYR A N 1
ATOM 715 C CA . TYR A 1 100 ? -4.043 -15.602 1.438 1 89.69 100 TYR A CA 1
ATOM 716 C C . TYR A 1 100 ? -2.725 -15.758 0.693 1 89.69 100 TYR A C 1
ATOM 718 O O . TYR A 1 100 ? -2.516 -16.75 -0.009 1 89.69 100 TYR A O 1
ATOM 726 N N . ALA A 1 101 ? -1.905 -14.828 0.838 1 87.5 101 ALA A N 1
ATOM 727 C CA . ALA A 1 101 ? -0.611 -14.859 0.162 1 87.5 101 ALA A CA 1
ATOM 728 C C . ALA A 1 101 ? 0.228 -16.047 0.636 1 87.5 101 ALA A C 1
ATOM 730 O O . ALA A 1 101 ? 0.929 -16.672 -0.159 1 87.5 101 ALA A O 1
ATOM 731 N N . THR A 1 102 ? 0.147 -16.281 1.887 1 86.44 102 THR A N 1
ATOM 732 C CA . THR A 1 102 ? 0.943 -17.375 2.457 1 86.44 102 THR A CA 1
ATOM 733 C C . THR A 1 102 ? 0.438 -18.734 1.972 1 86.44 102 THR A C 1
ATOM 735 O O . THR A 1 102 ? 1.231 -19.641 1.73 1 86.44 102 THR A O 1
ATOM 738 N N . VAL A 1 103 ? -0.775 -18.797 1.811 1 85.88 103 VAL A N 1
ATOM 739 C CA . VAL A 1 103 ? -1.366 -20.094 1.507 1 85.88 103 VAL A CA 1
ATOM 740 C C . VAL A 1 103 ? -1.441 -20.297 -0.006 1 85.88 103 VAL A C 1
ATOM 742 O O . VAL A 1 103 ? -1.174 -21.391 -0.513 1 85.88 103 VAL A O 1
ATOM 745 N N . PHE A 1 104 ? -1.715 -19.219 -0.778 1 83 104 PHE A N 1
ATOM 746 C CA . PHE A 1 104 ? -2.062 -19.438 -2.178 1 83 104 PHE A CA 1
ATOM 747 C C . PHE A 1 104 ? -1.023 -18.797 -3.098 1 83 104 PHE A C 1
ATOM 749 O O . PHE A 1 104 ? -0.756 -19.312 -4.184 1 83 104 PHE A O 1
ATOM 756 N N . VAL A 1 105 ? -0.493 -17.688 -2.848 1 78.81 105 VAL A N 1
ATOM 757 C CA . VAL A 1 105 ? 0.39 -16.969 -3.756 1 78.81 105 VAL A CA 1
ATOM 758 C C . VAL A 1 105 ? 1.831 -17.438 -3.555 1 78.81 105 VAL A C 1
ATOM 760 O O . VAL A 1 105 ? 2.529 -17.75 -4.523 1 78.81 105 VAL A O 1
ATOM 763 N N . GLN A 1 106 ? 2.361 -17.641 -2.375 1 78 106 GLN A N 1
ATOM 764 C CA . GLN A 1 106 ? 3.682 -18.125 -1.98 1 78 106 GLN A CA 1
ATOM 765 C C . GLN A 1 106 ? 4.785 -17.328 -2.68 1 78 106 GLN A C 1
ATOM 767 O O . GLN A 1 106 ? 5.797 -17.906 -3.096 1 78 106 GLN A O 1
ATOM 772 N N . SER A 1 107 ? 4.547 -16.109 -3.119 1 84.19 107 SER A N 1
ATOM 773 C CA . SER A 1 107 ? 5.539 -15.195 -3.678 1 84.19 107 SER A CA 1
ATOM 774 C C . SER A 1 107 ? 5.758 -13.992 -2.768 1 84.19 107 SER A C 1
ATOM 776 O O . SER A 1 107 ? 5.344 -12.875 -3.094 1 84.19 107 SER A O 1
ATOM 778 N N . TRP A 1 108 ? 6.5 -14.25 -1.765 1 86.19 108 TRP A N 1
ATOM 779 C CA . TRP A 1 108 ? 6.691 -13.266 -0.703 1 86.19 108 TRP A CA 1
ATOM 780 C C . TRP A 1 108 ? 7.543 -12.094 -1.189 1 86.19 108 TRP A C 1
ATOM 782 O O . TRP A 1 108 ? 7.312 -10.945 -0.805 1 86.19 108 TRP A O 1
ATOM 792 N N . SER A 1 109 ? 8.461 -12.461 -2.051 1 88.81 109 SER A N 1
ATOM 793 C CA . SER A 1 109 ? 9.328 -11.391 -2.549 1 88.81 109 SER A CA 1
ATOM 794 C C . SER A 1 109 ? 8.547 -10.383 -3.383 1 88.81 109 SER A C 1
ATOM 796 O O . SER A 1 109 ? 8.742 -9.18 -3.252 1 88.81 109 SER A O 1
ATOM 798 N N . PHE A 1 110 ? 7.672 -10.844 -4.121 1 88.25 110 PHE A N 1
ATOM 799 C CA . PHE A 1 110 ? 6.855 -9.953 -4.934 1 88.25 110 PHE A CA 1
ATOM 800 C C . PHE A 1 110 ? 5.961 -9.086 -4.051 1 88.25 110 PHE A C 1
ATOM 802 O O . PHE A 1 110 ? 5.828 -7.887 -4.285 1 88.25 110 PHE A O 1
ATOM 809 N N . LEU A 1 111 ? 5.438 -9.672 -3.021 1 89.88 111 LEU A N 1
ATOM 810 C CA . LEU A 1 111 ? 4.531 -8.945 -2.133 1 89.88 111 LEU A CA 1
ATOM 811 C C . LEU A 1 111 ? 5.273 -7.832 -1.395 1 89.88 111 LEU A C 1
ATOM 813 O O . LEU A 1 111 ? 4.742 -6.734 -1.23 1 89.88 111 LEU A O 1
ATOM 817 N N . LEU A 1 112 ? 6.422 -8.156 -1.03 1 92.19 112 LEU A N 1
ATOM 818 C CA . LEU A 1 112 ? 7.227 -7.16 -0.332 1 92.19 112 LEU A CA 1
ATOM 819 C C . LEU A 1 112 ? 7.605 -6.016 -1.265 1 92.19 112 LEU A C 1
ATOM 821 O O . LEU A 1 112 ? 7.52 -4.848 -0.884 1 92.19 112 LEU A O 1
ATOM 825 N N . SER A 1 113 ? 7.957 -6.371 -2.441 1 93.19 113 SER A N 1
ATOM 826 C CA . SER A 1 113 ? 8.305 -5.355 -3.428 1 93.19 113 SER A CA 1
ATOM 827 C C . SER A 1 113 ? 7.098 -4.496 -3.787 1 93.19 113 SER A C 1
ATOM 829 O O . SER A 1 113 ? 7.215 -3.277 -3.922 1 93.19 113 SER A O 1
ATOM 831 N N . PHE A 1 114 ? 6.016 -5.141 -3.924 1 92.88 114 PHE A N 1
ATOM 832 C CA . PHE A 1 114 ? 4.785 -4.434 -4.262 1 92.88 114 PHE A CA 1
ATOM 833 C C . PHE A 1 114 ? 4.348 -3.527 -3.119 1 92.88 114 PHE A C 1
ATOM 835 O O . PHE A 1 114 ? 3.91 -2.398 -3.348 1 92.88 114 PHE A O 1
ATOM 842 N N . SER A 1 115 ? 4.449 -4 -1.89 1 93.25 115 SER A N 1
ATOM 843 C CA . SER A 1 115 ? 4.18 -3.172 -0.718 1 93.25 115 SER A CA 1
ATOM 844 C C . SER A 1 115 ? 5.09 -1.948 -0.686 1 93.25 115 SER A C 1
ATOM 846 O O . SER A 1 115 ? 4.633 -0.839 -0.395 1 93.25 115 SER A O 1
ATOM 848 N N . SER A 1 116 ? 6.32 -2.213 -0.956 1 94.62 116 SER A N 1
ATOM 849 C CA . SER A 1 116 ? 7.297 -1.127 -1.004 1 94.62 116 SER A CA 1
ATOM 850 C C . SER A 1 116 ? 6.879 -0.053 -2.004 1 94.62 116 SER A C 1
ATOM 852 O O . SER A 1 116 ? 6.965 1.142 -1.712 1 94.62 116 SER A O 1
ATOM 854 N N . ALA A 1 117 ? 6.391 -0.462 -3.096 1 94.75 117 ALA A N 1
ATOM 855 C CA . ALA A 1 117 ? 5.984 0.463 -4.152 1 94.75 117 ALA A CA 1
ATOM 856 C C . ALA A 1 117 ? 4.789 1.306 -3.713 1 94.75 117 ALA A C 1
ATOM 858 O O . ALA A 1 117 ? 4.77 2.52 -3.928 1 94.75 117 ALA A O 1
ATOM 859 N N . ILE A 1 118 ? 3.803 0.693 -3.109 1 93.5 118 ILE A N 1
ATOM 860 C CA . ILE A 1 118 ? 2.609 1.409 -2.674 1 93.5 118 ILE A CA 1
ATOM 861 C C . ILE A 1 118 ? 2.979 2.414 -1.584 1 93.5 118 ILE A C 1
ATOM 863 O O . ILE A 1 118 ? 2.516 3.557 -1.603 1 93.5 118 ILE A O 1
ATOM 867 N N . ILE A 1 119 ? 3.785 2.01 -0.715 1 92.81 119 ILE A N 1
ATOM 868 C CA . ILE A 1 119 ? 4.223 2.887 0.366 1 92.81 119 ILE A CA 1
ATOM 869 C C . ILE A 1 119 ? 4.973 4.082 -0.212 1 92.81 119 ILE A C 1
ATOM 871 O O . ILE A 1 119 ? 4.758 5.223 0.211 1 92.81 119 ILE A O 1
ATOM 875 N N . ALA A 1 120 ? 5.773 3.777 -1.169 1 92.81 120 ALA A N 1
ATOM 876 C CA . ALA A 1 120 ? 6.527 4.852 -1.811 1 92.81 120 ALA A CA 1
ATOM 877 C C . ALA A 1 120 ? 5.59 5.871 -2.455 1 92.81 120 ALA A C 1
ATOM 879 O O . ALA A 1 120 ? 5.816 7.078 -2.361 1 92.81 120 ALA A O 1
ATOM 880 N N . VAL A 1 121 ? 4.605 5.422 -3.088 1 91.62 121 VAL A N 1
ATOM 881 C CA . VAL A 1 121 ? 3.635 6.301 -3.729 1 91.62 121 VAL A CA 1
ATOM 882 C C . VAL A 1 121 ? 2.932 7.152 -2.672 1 91.62 121 VAL A C 1
ATOM 884 O O . VAL A 1 121 ? 2.725 8.352 -2.867 1 91.62 121 VAL A O 1
ATOM 887 N N . HIS A 1 122 ? 2.678 6.543 -1.562 1 88.69 122 HIS A N 1
ATOM 888 C CA . HIS A 1 122 ? 2.002 7.281 -0.501 1 88.69 122 HIS A CA 1
ATOM 889 C C . HIS A 1 122 ? 2.92 8.336 0.101 1 88.69 122 HIS A C 1
ATOM 891 O O . HIS A 1 122 ? 2.467 9.43 0.451 1 88.69 122 HIS A O 1
ATOM 897 N N . VAL A 1 123 ? 4.145 8.023 0.217 1 86.88 123 VAL A N 1
ATOM 898 C CA . VAL A 1 123 ? 5.113 8.984 0.737 1 86.88 123 VAL A CA 1
ATOM 899 C C . VAL A 1 123 ? 5.18 10.195 -0.185 1 86.88 123 VAL A C 1
ATOM 901 O O . VAL A 1 123 ? 5.234 11.336 0.283 1 86.88 123 VAL A O 1
ATOM 904 N N . VAL A 1 124 ? 5.188 9.945 -1.454 1 87.44 124 VAL A N 1
ATOM 905 C CA . VAL A 1 124 ? 5.223 11.031 -2.428 1 87.44 124 VAL A CA 1
ATOM 906 C C . VAL A 1 124 ? 3.953 11.875 -2.309 1 87.44 124 VAL A C 1
ATOM 908 O O . VAL A 1 124 ? 4.012 13.102 -2.355 1 87.44 124 VAL A O 1
ATOM 911 N N . LEU A 1 125 ? 2.867 11.211 -2.115 1 83.31 125 LEU A N 1
ATOM 912 C CA . LEU A 1 125 ? 1.602 11.922 -1.955 1 83.31 125 LEU A CA 1
ATOM 913 C C . LEU A 1 125 ? 1.622 12.789 -0.704 1 83.31 125 LEU A C 1
ATOM 915 O O . LEU A 1 125 ? 1.165 13.938 -0.733 1 83.31 125 LEU A O 1
ATOM 919 N N . PHE A 1 126 ? 2.254 12.312 0.328 1 78.62 126 PHE A N 1
ATOM 920 C CA . PHE A 1 126 ? 2.4 13.062 1.567 1 78.62 126 PHE A CA 1
ATOM 921 C C . PHE A 1 126 ? 3.303 14.273 1.361 1 78.62 126 PHE A C 1
ATOM 923 O O . PHE A 1 126 ? 3.021 15.359 1.874 1 78.62 126 PHE A O 1
ATOM 930 N N . ALA A 1 127 ? 4.301 14.047 0.68 1 79.81 127 ALA A N 1
ATOM 931 C CA . ALA A 1 127 ? 5.258 15.125 0.441 1 79.81 127 ALA A CA 1
ATOM 932 C C . ALA A 1 127 ? 4.633 16.234 -0.397 1 79.81 127 ALA A C 1
ATOM 934 O O . ALA A 1 127 ? 4.859 17.422 -0.136 1 79.81 127 ALA A O 1
ATOM 935 N N . ILE A 1 128 ? 3.844 15.82 -1.325 1 78.62 128 ILE A N 1
ATOM 936 C CA . ILE A 1 128 ? 3.191 16.797 -2.195 1 78.62 128 ILE A CA 1
ATOM 937 C C . ILE A 1 128 ? 2.168 17.594 -1.396 1 78.62 128 ILE A C 1
ATOM 939 O O . ILE A 1 128 ? 2.137 18.828 -1.476 1 78.62 128 ILE A O 1
ATOM 943 N N . PHE A 1 129 ? 1.452 16.969 -0.543 1 74.5 129 PHE A N 1
ATOM 944 C CA . PHE A 1 129 ? 0.38 17.625 0.184 1 74.5 129 PHE A CA 1
ATOM 945 C C . PHE A 1 129 ? 0.928 18.359 1.404 1 74.5 129 PHE A C 1
ATOM 947 O O . PHE A 1 129 ? 0.318 19.312 1.887 1 74.5 129 PHE A O 1
ATOM 954 N N . GLY A 1 130 ? 2.025 17.969 1.936 1 69.88 130 GLY A N 1
ATOM 955 C CA . GLY A 1 130 ? 2.658 18.641 3.059 1 69.88 130 GLY A CA 1
ATOM 956 C C . GLY A 1 130 ? 3.5 19.828 2.645 1 69.88 130 GLY A C 1
ATOM 957 O O . GLY A 1 130 ? 3.908 20.625 3.488 1 69.88 130 GLY A O 1
ATOM 958 N N . SER A 1 131 ? 3.83 19.891 1.449 1 67.38 131 SER A N 1
ATOM 959 C CA . SER A 1 131 ? 4.66 21 0.984 1 67.38 131 SER A CA 1
ATOM 960 C C . SER A 1 131 ? 3.891 22.312 1.008 1 67.38 131 SER A C 1
ATOM 962 O O . SER A 1 131 ? 2.662 22.328 0.91 1 67.38 131 SER A O 1
ATOM 964 N N . LYS A 1 132 ? 4.594 23.344 1.646 1 59 132 LYS A N 1
ATOM 965 C CA . LYS A 1 132 ? 4.113 24.703 1.86 1 59 132 LYS A CA 1
ATOM 966 C C . LYS A 1 132 ? 3.363 25.219 0.636 1 59 132 LYS A C 1
ATOM 968 O O . LYS A 1 132 ? 2.436 26.031 0.763 1 59 132 LYS A O 1
ATOM 973 N N . CYS A 1 133 ? 3.865 24.828 -0.433 1 50.41 133 CYS A N 1
ATOM 974 C CA . CYS A 1 133 ? 3.182 25.344 -1.616 1 50.41 133 CYS A CA 1
ATOM 975 C C . CYS A 1 133 ? 1.696 25 -1.574 1 50.41 133 CYS A C 1
ATOM 977 O O . CYS A 1 133 ? 0.864 25.781 -2.033 1 50.41 133 CYS A O 1
ATOM 979 N N . PHE A 1 134 ? 1.448 23.922 -0.979 1 48.31 134 PHE A N 1
ATOM 980 C CA . PHE A 1 134 ? 0.032 23.594 -0.887 1 48.31 134 PHE A CA 1
ATOM 981 C C . PHE A 1 134 ? -0.57 24.125 0.406 1 48.31 134 PHE A C 1
ATOM 983 O O . PHE A 1 134 ? -1.793 24.203 0.545 1 48.31 134 PHE A O 1
ATOM 990 N N . ARG A 1 135 ? 0.229 24.375 1.372 1 52.12 135 ARG A N 1
ATOM 991 C CA . ARG A 1 135 ? -0.284 24.953 2.611 1 52.12 135 ARG A CA 1
ATOM 992 C C . ARG A 1 135 ? -0.698 26.406 2.41 1 52.12 135 ARG A C 1
ATOM 994 O O . ARG A 1 135 ? -1.634 26.891 3.053 1 52.12 135 ARG A O 1
ATOM 1001 N N . ASN A 1 136 ? 0.066 27.188 1.717 1 43.22 136 ASN A N 1
ATOM 1002 C CA . ASN A 1 136 ? -0.218 28.609 1.641 1 43.22 136 ASN A CA 1
ATOM 1003 C C . ASN A 1 136 ? -1.461 28.891 0.802 1 43.22 136 ASN A C 1
ATOM 1005 O O . ASN A 1 136 ? -1.817 30.047 0.583 1 43.22 136 ASN A O 1
ATOM 1009 N N . ASN A 1 137 ? -1.882 27.938 0.094 1 34.91 137 ASN A N 1
ATOM 1010 C CA . ASN A 1 137 ? -3.096 28.453 -0.534 1 34.91 137 ASN A CA 1
ATOM 1011 C C . ASN A 1 137 ? -4.344 28.031 0.242 1 34.91 137 ASN A C 1
ATOM 1013 O O . ASN A 1 137 ? -4.512 26.859 0.582 1 34.91 137 ASN A O 1
ATOM 1017 N N . MET B 1 1 ? 2.426 17.219 15.844 1 46.69 1 MET B N 1
ATOM 1018 C CA . MET B 1 1 ? 3.381 16.5 15.008 1 46.69 1 MET B CA 1
ATOM 1019 C C . MET B 1 1 ? 2.959 16.547 13.547 1 46.69 1 MET B C 1
ATOM 1021 O O . MET B 1 1 ? 1.769 16.469 13.234 1 46.69 1 MET B O 1
ATOM 1025 N N . ASP B 1 2 ? 3.822 17.062 12.641 1 58.31 2 ASP B N 1
ATOM 1026 C CA . ASP B 1 2 ? 3.621 17.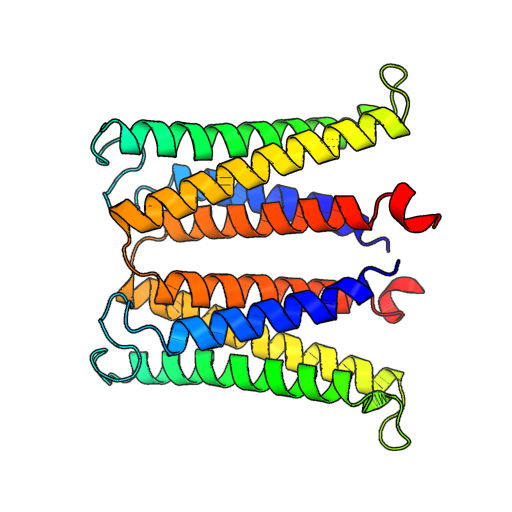312 11.219 1 58.31 2 ASP B CA 1
ATOM 1027 C C . ASP B 1 2 ? 3.66 16.016 10.414 1 58.31 2 ASP B C 1
ATOM 1029 O O . ASP B 1 2 ? 4.344 15.07 10.797 1 58.31 2 ASP B O 1
ATOM 1033 N N . ILE B 1 3 ? 2.707 15.656 9.719 1 60.22 3 ILE B N 1
ATOM 1034 C CA . ILE B 1 3 ? 2.598 14.492 8.844 1 60.22 3 ILE B CA 1
ATOM 1035 C C . ILE B 1 3 ? 3.93 14.25 8.141 1 60.22 3 ILE B C 1
ATOM 1037 O O . ILE B 1 3 ? 4.254 13.117 7.781 1 60.22 3 ILE B O 1
ATOM 1041 N N . LEU B 1 4 ? 4.715 15.289 8.109 1 66.56 4 LEU B N 1
ATOM 1042 C CA . LEU B 1 4 ? 6.008 15.188 7.441 1 66.56 4 LEU B CA 1
ATOM 1043 C C . LEU B 1 4 ? 6.984 14.359 8.266 1 66.56 4 LEU B C 1
ATOM 1045 O O . LEU B 1 4 ? 7.953 13.82 7.73 1 66.56 4 LEU B O 1
ATOM 1049 N N . THR B 1 5 ? 6.566 14.18 9.5 1 73 5 THR B N 1
ATOM 1050 C CA . THR B 1 5 ? 7.422 13.344 10.344 1 73 5 THR B CA 1
ATOM 1051 C C . THR B 1 5 ? 7.277 11.875 9.977 1 73 5 THR B C 1
ATOM 1053 O O . THR B 1 5 ? 8.156 11.062 10.281 1 73 5 THR B O 1
ATOM 1056 N N . LEU B 1 6 ? 6.184 11.562 9.266 1 77.25 6 LEU B N 1
ATOM 1057 C CA . LEU B 1 6 ? 5.941 10.172 8.898 1 77.25 6 LEU B CA 1
ATOM 1058 C C . LEU B 1 6 ? 6.629 9.836 7.574 1 77.25 6 LEU B C 1
ATOM 1060 O O . LEU B 1 6 ? 6.809 8.664 7.242 1 77.25 6 LEU B O 1
ATOM 1064 N N . THR B 1 7 ? 7.051 10.789 6.887 1 81.38 7 THR B N 1
ATOM 1065 C CA . THR B 1 7 ? 7.629 10.57 5.562 1 81.38 7 THR B CA 1
ATOM 1066 C C . THR B 1 7 ? 8.945 9.805 5.668 1 81.38 7 THR B C 1
ATOM 1068 O O . THR B 1 7 ? 9.18 8.867 4.898 1 81.38 7 THR B O 1
ATOM 1071 N N . ALA B 1 8 ? 9.68 10.18 6.699 1 83.56 8 ALA B N 1
ATOM 1072 C CA . ALA B 1 8 ? 10.992 9.547 6.84 1 83.56 8 ALA B CA 1
ATOM 1073 C C . ALA B 1 8 ? 10.844 8.078 7.223 1 83.56 8 ALA B C 1
ATOM 1075 O O . ALA B 1 8 ? 11.414 7.199 6.566 1 83.56 8 ALA B O 1
ATOM 1076 N N . PRO B 1 9 ? 10.055 7.785 8.242 1 85.38 9 PRO B N 1
ATOM 1077 C CA . PRO B 1 9 ? 9.898 6.371 8.594 1 85.38 9 PRO B CA 1
ATOM 1078 C C . PRO B 1 9 ? 9.25 5.555 7.488 1 85.38 9 PRO B C 1
ATOM 1080 O O . PRO B 1 9 ? 9.586 4.383 7.297 1 85.38 9 PRO B O 1
ATOM 1083 N N . LEU B 1 10 ? 8.336 6.07 6.812 1 90.19 10 LEU B N 1
ATOM 1084 C CA . LEU B 1 10 ? 7.668 5.344 5.738 1 90.19 10 LEU B CA 1
ATOM 1085 C C . LEU B 1 10 ? 8.617 5.109 4.566 1 90.19 10 LEU B C 1
ATOM 1087 O O . LEU B 1 10 ? 8.586 4.051 3.936 1 90.19 10 LEU B O 1
ATOM 1091 N N . THR B 1 11 ? 9.422 6.102 4.301 1 91.38 11 THR B N 1
ATOM 1092 C CA . THR B 1 11 ? 10.414 5.918 3.248 1 91.38 11 THR B CA 1
ATOM 1093 C C . THR B 1 11 ? 11.406 4.82 3.623 1 91.38 11 THR B C 1
ATOM 1095 O O . THR B 1 11 ? 11.75 3.973 2.795 1 91.38 11 THR B O 1
ATOM 1098 N N . CYS B 1 12 ? 11.82 4.883 4.855 1 90.88 12 CYS B N 1
ATOM 1099 C CA . CYS B 1 12 ? 12.719 3.842 5.344 1 90.88 12 CYS B CA 1
ATOM 1100 C C . CYS B 1 12 ? 12.07 2.467 5.238 1 90.88 12 CYS B C 1
ATOM 1102 O O . CYS B 1 12 ? 12.727 1.494 4.859 1 90.88 12 CYS B O 1
ATOM 1104 N N . LEU B 1 13 ? 10.82 2.418 5.59 1 91.44 13 LEU B N 1
ATOM 1105 C CA . LEU B 1 13 ? 10.078 1.164 5.488 1 91.44 13 LEU B CA 1
ATOM 1106 C C . LEU B 1 13 ? 9.992 0.701 4.035 1 91.44 13 LEU B C 1
ATOM 1108 O O . LEU B 1 13 ? 10.188 -0.481 3.744 1 91.44 13 LEU B O 1
ATOM 1112 N N . SER B 1 14 ? 9.719 1.607 3.156 1 94.56 14 SER B N 1
ATOM 1113 C CA . SER B 1 14 ? 9.633 1.275 1.738 1 94.56 14 SER B CA 1
ATOM 1114 C C . SER B 1 14 ? 10.953 0.716 1.217 1 94.56 14 SER B C 1
ATOM 1116 O O . SER B 1 14 ? 10.969 -0.329 0.565 1 94.56 14 SER B O 1
ATOM 1118 N N . ILE B 1 15 ? 12.023 1.363 1.504 1 93.62 15 ILE B N 1
ATOM 1119 C CA . ILE B 1 15 ? 13.344 0.921 1.059 1 93.62 15 ILE B CA 1
ATOM 1120 C C . ILE B 1 15 ? 13.664 -0.436 1.678 1 93.62 15 ILE B C 1
ATOM 1122 O O . ILE B 1 15 ? 14.148 -1.339 0.991 1 93.62 15 ILE B O 1
ATOM 1126 N N . GLY B 1 16 ? 13.414 -0.568 2.945 1 92.94 16 GLY B N 1
ATOM 1127 C CA . GLY B 1 16 ? 13.664 -1.833 3.619 1 92.94 16 GLY B CA 1
ATOM 1128 C C . GLY B 1 16 ? 12.906 -2.994 3.002 1 92.94 16 GLY B C 1
ATOM 1129 O O . GLY B 1 16 ? 13.477 -4.066 2.785 1 92.94 16 GLY B O 1
ATOM 1130 N N . LEU B 1 17 ? 11.648 -2.803 2.773 1 93.25 17 LEU B N 1
ATOM 1131 C CA . LEU B 1 17 ? 10.844 -3.84 2.143 1 93.25 17 LEU B CA 1
ATOM 1132 C C . LEU B 1 17 ? 11.367 -4.164 0.748 1 93.25 17 LEU B C 1
ATOM 1134 O O . LEU B 1 17 ? 11.422 -5.332 0.358 1 93.25 17 LEU B O 1
ATOM 1138 N N . GLY B 1 18 ? 11.758 -3.127 0.034 1 93.06 18 GLY B N 1
ATOM 1139 C CA . GLY B 1 18 ? 12.297 -3.336 -1.301 1 93.06 18 GLY B CA 1
ATOM 1140 C C . GLY B 1 18 ? 13.57 -4.152 -1.31 1 93.06 18 GLY B C 1
ATOM 1141 O O . GLY B 1 18 ? 13.711 -5.09 -2.102 1 93.06 18 GLY B O 1
ATOM 1142 N N . ILE B 1 19 ? 14.43 -3.848 -0.46 1 91.81 19 ILE B N 1
ATOM 1143 C CA . ILE B 1 19 ? 15.695 -4.559 -0.377 1 91.81 19 ILE B CA 1
ATOM 1144 C C . ILE B 1 19 ? 15.453 -6.004 0.053 1 91.81 19 ILE B C 1
ATOM 1146 O O . ILE B 1 19 ? 16.047 -6.93 -0.506 1 91.81 19 ILE B O 1
ATOM 1150 N N . THR B 1 20 ? 14.602 -6.184 1.048 1 90.44 20 T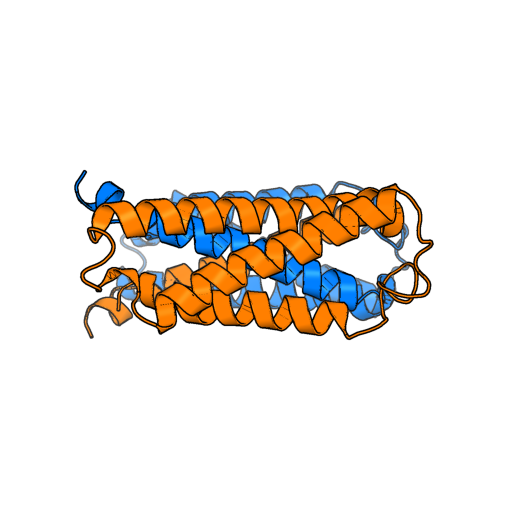HR B N 1
ATOM 1151 C CA . THR B 1 20 ? 14.273 -7.527 1.515 1 90.44 20 THR B CA 1
ATOM 1152 C C . THR B 1 20 ? 13.672 -8.359 0.389 1 90.44 20 THR B C 1
ATOM 1154 O O . THR B 1 20 ? 13.969 -9.555 0.262 1 90.44 20 THR B O 1
ATOM 1157 N N . ALA B 1 21 ? 12.844 -7.727 -0.42 1 92 21 ALA B N 1
ATOM 1158 C CA . ALA B 1 21 ? 12.219 -8.414 -1.545 1 92 21 ALA B CA 1
ATOM 1159 C C . ALA B 1 21 ? 13.266 -8.898 -2.543 1 92 21 ALA B C 1
ATOM 1161 O O . ALA B 1 21 ? 13.125 -9.977 -3.129 1 92 21 ALA B O 1
ATOM 1162 N N . MET B 1 22 ? 14.312 -8.156 -2.74 1 87.12 22 MET B N 1
ATOM 1163 C CA . MET B 1 22 ? 15.336 -8.492 -3.729 1 87.12 22 MET B CA 1
ATOM 1164 C C . MET B 1 22 ? 16.25 -9.594 -3.215 1 87.12 22 MET B C 1
ATOM 1166 O O . MET B 1 22 ? 16.781 -10.383 -4 1 87.12 22 MET B O 1
ATOM 1170 N N . VAL B 1 23 ? 16.375 -9.641 -1.981 1 85.38 23 VAL B N 1
ATOM 1171 C CA . VAL B 1 23 ? 17.281 -10.617 -1.396 1 85.38 23 VAL B CA 1
ATOM 1172 C C . VAL B 1 23 ? 16.594 -11.969 -1.266 1 85.38 23 VAL B C 1
ATOM 1174 O O . VAL B 1 23 ? 17.219 -13.016 -1.403 1 85.38 23 VAL B O 1
ATOM 1177 N N . LEU B 1 24 ? 15.32 -11.906 -0.962 1 83.69 24 LEU B N 1
ATOM 1178 C CA . LEU B 1 24 ? 14.57 -13.148 -0.813 1 83.69 24 LEU B CA 1
ATOM 1179 C C . LEU B 1 24 ? 14.234 -13.75 -2.176 1 83.69 24 LEU B C 1
ATOM 1181 O O . LEU B 1 24 ? 13.672 -13.07 -3.037 1 83.69 24 LEU B O 1
ATOM 1185 N N . PRO B 1 25 ? 14.672 -14.961 -2.447 1 80.19 25 PRO B N 1
ATOM 1186 C CA . PRO B 1 25 ? 14.414 -15.633 -3.723 1 80.19 25 PRO B CA 1
ATOM 1187 C C . PRO B 1 25 ? 13.023 -16.266 -3.785 1 80.19 25 PRO B C 1
ATOM 1189 O O . PRO B 1 25 ? 12.898 -17.453 -4.09 1 80.19 25 PRO B O 1
ATOM 1192 N N . LYS B 1 26 ? 12.008 -15.711 -3.422 1 84.81 26 LYS B N 1
ATOM 1193 C CA . LYS B 1 26 ? 10.648 -16.25 -3.443 1 84.81 26 LYS B CA 1
ATOM 1194 C C . LYS B 1 26 ? 9.75 -15.445 -4.383 1 84.81 26 LYS B C 1
ATOM 1196 O O . LYS B 1 26 ? 8.656 -15.023 -4 1 84.81 26 LYS B O 1
ATOM 1201 N N . TRP B 1 27 ? 10.359 -15.273 -5.531 1 83.69 27 TRP B N 1
ATOM 1202 C CA . TRP B 1 27 ? 9.562 -14.695 -6.605 1 83.69 27 TRP B CA 1
ATOM 1203 C C . TRP B 1 27 ? 8.82 -15.781 -7.375 1 83.69 27 TRP B C 1
ATOM 1205 O O . TRP B 1 27 ? 9.125 -16.969 -7.238 1 83.69 27 TRP B O 1
ATOM 1215 N N . ASN B 1 28 ? 7.773 -15.438 -8.062 1 81.94 28 ASN B N 1
ATOM 1216 C CA . ASN B 1 28 ? 7.004 -16.406 -8.82 1 81.94 28 ASN B CA 1
ATOM 1217 C C . ASN B 1 28 ? 7.875 -17.125 -9.852 1 81.94 28 ASN B C 1
ATOM 1219 O O . ASN B 1 28 ? 7.621 -18.297 -10.18 1 81.94 28 ASN B O 1
ATOM 1223 N N . CYS B 1 29 ? 8.766 -16.5 -10.32 1 74.5 29 CYS B N 1
ATOM 1224 C CA . CYS B 1 29 ? 9.641 -17.109 -11.328 1 74.5 29 CYS B CA 1
ATOM 1225 C C . CYS B 1 29 ? 10.875 -17.719 -10.68 1 74.5 29 CYS B C 1
ATOM 1227 O O . CYS B 1 29 ? 11.734 -18.266 -11.367 1 74.5 29 CYS B O 1
ATOM 1229 N N . GLY B 1 30 ? 10.914 -17.703 -9.352 1 77 30 GLY B N 1
ATOM 1230 C CA . GLY B 1 30 ? 12.094 -18.188 -8.641 1 77 30 GLY B CA 1
ATOM 1231 C C . GLY B 1 30 ? 12.953 -17.062 -8.094 1 77 30 GLY B C 1
ATOM 1232 O O . GLY B 1 30 ? 12.453 -16.188 -7.379 1 77 30 GLY B O 1
ATOM 1233 N N . GLY B 1 31 ? 14.227 -17.047 -8.477 1 75.81 31 GLY B N 1
ATOM 1234 C CA . GLY B 1 31 ? 15.109 -15.984 -8.039 1 75.81 31 GLY B CA 1
ATOM 1235 C C . GLY B 1 31 ? 15.094 -14.773 -8.961 1 75.81 31 GLY B C 1
ATOM 1236 O O . GLY B 1 31 ? 15.203 -14.914 -10.18 1 75.81 31 GLY B O 1
ATOM 1237 N N . PHE B 1 32 ? 14.891 -13.594 -8.391 1 80.38 32 PHE B N 1
ATOM 1238 C CA . PHE B 1 32 ? 14.766 -12.344 -9.141 1 80.38 32 PHE B CA 1
ATOM 1239 C C . PHE B 1 32 ? 15.992 -12.109 -10 1 80.38 32 PHE B C 1
ATOM 1241 O O . PHE B 1 32 ? 15.883 -11.625 -11.133 1 80.38 32 PHE B O 1
ATOM 1248 N N . PHE B 1 33 ? 17.094 -12.516 -9.523 1 78.19 33 PHE B N 1
ATOM 1249 C CA . PHE B 1 33 ? 18.328 -12.227 -10.227 1 78.19 33 PHE B CA 1
ATOM 1250 C C . PHE B 1 33 ? 18.891 -13.484 -10.883 1 78.19 33 PHE B C 1
ATOM 1252 O O . PHE B 1 33 ? 19.859 -13.422 -11.633 1 78.19 33 PHE B O 1
ATOM 1259 N N . THR B 1 34 ? 18.25 -14.703 -10.672 1 76.25 34 THR B N 1
ATOM 1260 C CA . THR B 1 34 ? 18.875 -15.945 -11.117 1 76.25 34 THR B CA 1
ATOM 1261 C C . THR B 1 34 ? 17.953 -16.719 -12.047 1 76.25 34 THR B C 1
ATOM 1263 O O . THR B 1 34 ? 18.266 -16.891 -13.227 1 76.25 34 THR B O 1
ATOM 1266 N N . THR B 1 35 ? 16.828 -17.047 -11.5 1 71.06 35 THR B N 1
ATOM 1267 C CA . THR B 1 35 ? 15.984 -18.016 -12.195 1 71.06 35 THR B CA 1
ATOM 1268 C C . THR B 1 35 ? 14.992 -17.312 -13.117 1 71.06 35 THR B C 1
ATOM 1270 O O . THR B 1 35 ? 14.508 -17.906 -14.078 1 71.06 35 THR B O 1
ATOM 1273 N N . CYS B 1 36 ? 14.758 -16.141 -12.727 1 69.75 36 CYS B N 1
ATOM 1274 C CA . CYS B 1 36 ? 13.805 -15.484 -13.609 1 69.75 36 CYS B CA 1
ATOM 1275 C C . CYS B 1 36 ? 14.414 -15.258 -14.992 1 69.75 36 CYS B C 1
ATOM 1277 O O . CYS B 1 36 ? 15.609 -14.984 -15.109 1 69.75 36 CYS B O 1
ATOM 1279 N N . ALA B 1 37 ? 14.055 -15.898 -15.906 1 64.69 37 ALA B N 1
ATOM 1280 C CA . ALA B 1 37 ? 14.57 -15.867 -17.266 1 64.69 37 ALA B CA 1
ATOM 1281 C C . ALA B 1 37 ? 14.977 -14.453 -17.672 1 64.69 37 ALA B C 1
ATOM 1283 O O . ALA B 1 37 ? 14.234 -13.5 -17.453 1 64.69 37 ALA B O 1
ATOM 1284 N N . LEU B 1 38 ? 16.234 -14.305 -17.844 1 74.06 38 LEU B N 1
ATOM 1285 C CA . LEU B 1 38 ? 16.781 -13.039 -18.328 1 74.06 38 LEU B CA 1
ATOM 1286 C C . LEU B 1 38 ? 16.188 -12.672 -19.688 1 74.06 38 LEU B C 1
ATOM 1288 O O . LEU B 1 38 ? 16.906 -12.68 -20.688 1 74.06 38 LEU B O 1
ATOM 1292 N N . THR B 1 39 ? 14.883 -12.57 -19.719 1 83.19 39 THR B N 1
ATOM 1293 C CA . THR B 1 39 ? 14.203 -12.055 -20.906 1 83.19 39 THR B CA 1
ATOM 1294 C C . THR B 1 39 ? 14.203 -10.523 -20.906 1 83.19 39 THR B C 1
ATOM 1296 O O . THR B 1 39 ? 14.539 -9.898 -19.891 1 83.19 39 THR B O 1
ATOM 1299 N N . LEU B 1 40 ? 13.969 -10.008 -22.047 1 86.62 40 LEU B N 1
ATOM 1300 C CA . LEU B 1 40 ? 13.922 -8.555 -22.188 1 86.62 40 LEU B CA 1
ATOM 1301 C C . LEU B 1 40 ? 12.914 -7.945 -21.219 1 86.62 40 LEU B C 1
ATOM 1303 O O . LEU B 1 40 ? 13.18 -6.906 -20.609 1 86.62 40 LEU B O 1
ATOM 1307 N N . ILE B 1 41 ? 11.844 -8.609 -21.078 1 87.88 41 ILE B N 1
ATOM 1308 C CA .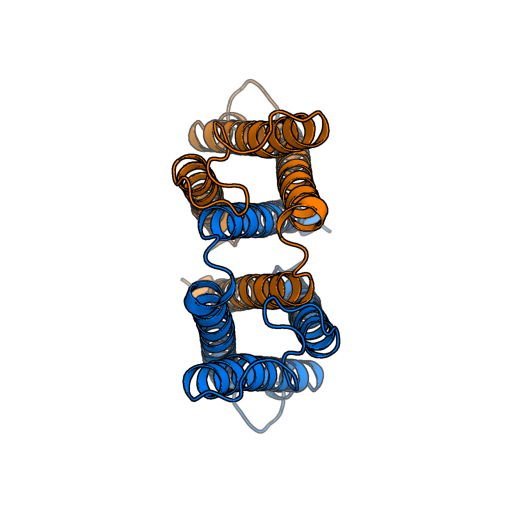 ILE B 1 41 ? 10.797 -8.102 -20.203 1 87.88 41 ILE B CA 1
ATOM 1309 C C . ILE B 1 41 ? 11.281 -8.133 -18.75 1 87.88 41 ILE B C 1
ATOM 1311 O O . ILE B 1 41 ? 11.016 -7.203 -17.984 1 87.88 41 ILE B O 1
ATOM 1315 N N . HIS B 1 42 ? 11.992 -9.141 -18.469 1 89.75 42 HIS B N 1
ATOM 1316 C CA . HIS B 1 42 ? 12.508 -9.234 -17.109 1 89.75 42 HIS B CA 1
ATOM 1317 C C . HIS B 1 42 ? 13.578 -8.172 -16.844 1 89.75 42 HIS B C 1
ATOM 1319 O O . HIS B 1 42 ? 13.656 -7.633 -15.742 1 89.75 42 HIS B O 1
ATOM 1325 N N . LEU B 1 43 ? 14.312 -7.906 -17.891 1 90.31 43 LEU B N 1
ATOM 1326 C CA . LEU B 1 43 ? 15.336 -6.871 -17.75 1 90.31 43 LEU B CA 1
ATOM 1327 C C . LEU B 1 43 ? 14.695 -5.504 -17.547 1 90.31 43 LEU B C 1
ATOM 1329 O O . LEU B 1 43 ? 15.203 -4.688 -16.766 1 90.31 43 LEU B O 1
ATOM 1333 N N . ILE B 1 44 ? 13.664 -5.242 -18.219 1 92.31 44 ILE B N 1
ATOM 1334 C CA . ILE B 1 44 ? 12.945 -3.982 -18.062 1 92.31 44 ILE B CA 1
ATOM 1335 C C . ILE B 1 44 ? 12.383 -3.885 -16.656 1 92.31 44 ILE B C 1
ATOM 1337 O O . ILE B 1 44 ? 12.492 -2.842 -16 1 92.31 44 ILE B O 1
ATOM 1341 N N . ILE B 1 45 ? 11.852 -4.98 -16.172 1 92.56 45 ILE B N 1
ATOM 1342 C CA . ILE B 1 45 ? 11.281 -5.027 -14.828 1 92.56 45 ILE B CA 1
ATOM 1343 C C . ILE B 1 45 ? 12.375 -4.773 -13.789 1 92.56 45 ILE B C 1
ATOM 1345 O O . ILE B 1 45 ? 12.188 -4 -12.852 1 92.56 45 ILE B O 1
ATOM 1349 N N . MET B 1 46 ? 13.516 -5.344 -14.062 1 91.25 46 MET B N 1
ATOM 1350 C CA . MET B 1 46 ? 14.633 -5.176 -13.141 1 91.25 46 MET B CA 1
ATOM 1351 C C . MET B 1 46 ? 15.109 -3.729 -13.117 1 91.25 46 MET B C 1
ATOM 1353 O O . MET B 1 46 ? 15.383 -3.176 -12.055 1 91.25 46 MET B O 1
ATOM 1357 N N . ALA B 1 47 ? 15.172 -3.227 -14.289 1 93.12 47 ALA B N 1
ATOM 1358 C CA . ALA B 1 47 ? 15.609 -1.839 -14.398 1 93.12 47 ALA B CA 1
ATOM 1359 C C . ALA B 1 47 ? 14.633 -0.895 -13.703 1 93.12 47 ALA B C 1
ATOM 1361 O O . ALA B 1 47 ? 15.047 0.05 -13.031 1 93.12 47 ALA B O 1
ATOM 1362 N N . LEU B 1 48 ? 13.406 -1.117 -13.805 1 95.88 48 LEU B N 1
ATOM 1363 C CA . LEU B 1 48 ? 12.383 -0.264 -13.211 1 95.88 48 LEU B CA 1
ATOM 1364 C C . LEU B 1 48 ? 12.391 -0.382 -11.688 1 95.88 48 LEU B C 1
ATOM 1366 O O . LEU B 1 48 ? 12.398 0.629 -10.984 1 95.88 48 LEU B O 1
ATOM 1370 N N . ILE B 1 49 ? 12.453 -1.613 -11.188 1 95.12 49 ILE B N 1
ATOM 1371 C CA . ILE B 1 49 ? 12.391 -1.835 -9.75 1 95.12 49 ILE B CA 1
ATOM 1372 C C . ILE B 1 49 ? 13.68 -1.354 -9.094 1 95.12 49 ILE B C 1
ATOM 1374 O O . ILE B 1 49 ? 13.648 -0.599 -8.117 1 95.12 49 ILE B O 1
ATOM 1378 N N . LEU B 1 50 ? 14.789 -1.71 -9.68 1 94.62 50 LEU B N 1
ATOM 1379 C CA . LEU B 1 50 ? 16.078 -1.298 -9.125 1 94.62 50 LEU B CA 1
ATOM 1380 C C . LEU B 1 50 ? 16.297 0.202 -9.297 1 94.62 50 LEU B C 1
ATOM 1382 O O . LEU B 1 50 ? 16.781 0.875 -8.391 1 94.62 50 LEU B O 1
ATOM 1386 N N . GLY B 1 51 ? 15.953 0.619 -10.484 1 94.81 51 GLY B N 1
ATOM 1387 C CA . GLY B 1 51 ? 16.047 2.051 -10.719 1 94.81 51 GLY B CA 1
ATOM 1388 C C . GLY B 1 51 ? 15.18 2.873 -9.789 1 94.81 51 GLY B C 1
ATOM 1389 O O . GLY B 1 51 ? 15.625 3.893 -9.258 1 94.81 51 GLY B O 1
ATOM 1390 N N . GLY B 1 52 ? 13.945 2.457 -9.625 1 96.31 52 GLY B N 1
ATOM 1391 C CA . GLY B 1 52 ? 13.055 3.148 -8.711 1 96.31 52 GLY B CA 1
ATOM 1392 C C . GLY B 1 52 ? 13.555 3.156 -7.277 1 96.31 52 GLY B C 1
ATOM 1393 O O . GLY B 1 52 ? 13.508 4.188 -6.602 1 96.31 52 GLY B O 1
ATOM 1394 N N . MET B 1 53 ? 14.055 2.07 -6.812 1 95.25 53 MET B N 1
ATOM 1395 C CA . MET B 1 53 ? 14.586 1.965 -5.457 1 95.25 53 MET B CA 1
ATOM 1396 C C . MET B 1 53 ? 15.805 2.867 -5.277 1 95.25 53 MET B C 1
ATOM 1398 O O . MET B 1 53 ? 15.969 3.486 -4.223 1 95.25 53 MET B O 1
ATOM 1402 N N . ALA B 1 54 ? 16.609 2.902 -6.27 1 94.69 54 ALA B N 1
ATOM 1403 C CA . ALA B 1 54 ? 17.797 3.756 -6.227 1 94.69 54 ALA B CA 1
ATOM 1404 C C . ALA B 1 54 ? 17.406 5.227 -6.094 1 94.69 54 ALA B C 1
ATOM 1406 O O . ALA B 1 54 ? 17.984 5.957 -5.285 1 94.69 54 ALA B O 1
ATOM 1407 N N . LEU B 1 55 ? 16.453 5.645 -6.844 1 95.69 55 LEU B N 1
ATOM 1408 C CA . LEU B 1 55 ? 16.016 7.035 -6.812 1 95.69 55 LEU B CA 1
ATOM 1409 C C . LEU B 1 55 ? 15.438 7.391 -5.445 1 95.69 55 LEU B C 1
ATOM 1411 O O . LEU B 1 55 ? 15.75 8.445 -4.891 1 95.69 55 LEU B O 1
ATOM 1415 N N . ILE B 1 56 ? 14.641 6.504 -4.926 1 94.62 56 ILE B N 1
ATOM 1416 C CA . ILE B 1 56 ? 14.047 6.746 -3.615 1 94.62 56 ILE B CA 1
ATOM 1417 C C . ILE B 1 56 ? 15.141 6.773 -2.549 1 94.62 56 ILE B C 1
ATOM 1419 O O . ILE B 1 56 ? 15.102 7.594 -1.63 1 94.62 56 ILE B O 1
ATOM 1423 N N . SER B 1 57 ? 16.109 5.957 -2.678 1 93.12 57 SER B N 1
ATOM 1424 C CA . SER B 1 57 ? 17.203 5.91 -1.722 1 93.12 57 SER B CA 1
ATOM 1425 C C . SER B 1 57 ? 18.031 7.191 -1.77 1 93.12 57 SER B C 1
ATOM 1427 O O . SER B 1 57 ? 18.469 7.699 -0.731 1 93.12 57 SER B O 1
ATOM 1429 N N . ILE B 1 58 ? 18.266 7.68 -2.949 1 91.19 58 ILE B N 1
ATOM 1430 C CA . ILE B 1 58 ? 19.031 8.906 -3.109 1 91.19 58 ILE B CA 1
ATOM 1431 C C . ILE B 1 58 ? 18.328 10.055 -2.393 1 91.19 58 ILE B C 1
ATOM 1433 O O . ILE B 1 58 ? 18.953 10.828 -1.673 1 91.19 58 ILE B O 1
ATOM 1437 N N . VAL B 1 59 ? 17.047 10.172 -2.605 1 88.19 59 VAL B N 1
ATOM 1438 C CA . VAL B 1 59 ? 16.266 11.234 -1.968 1 88.19 59 VAL B CA 1
ATOM 1439 C C . VAL B 1 59 ? 16.297 11.047 -0.452 1 88.19 59 VAL B C 1
ATOM 1441 O O . VAL B 1 59 ? 16.391 12.016 0.299 1 88.19 59 VAL B O 1
ATOM 1444 N N . PHE B 1 60 ? 16.188 9.812 0.015 1 89.81 60 PHE B N 1
ATOM 1445 C CA . PHE B 1 60 ? 16.219 9.508 1.441 1 89.81 60 PHE B CA 1
ATOM 1446 C C . PHE B 1 60 ? 17.547 9.938 2.059 1 89.81 60 PHE B C 1
ATOM 1448 O O . PHE B 1 60 ? 17.562 10.562 3.123 1 89.81 60 PHE B O 1
ATOM 1455 N N . PHE B 1 61 ? 18.578 9.641 1.396 1 87.06 61 PHE B N 1
ATOM 1456 C CA . PHE B 1 61 ? 19.891 10.008 1.895 1 87.06 61 PHE B CA 1
ATOM 1457 C C . PHE B 1 61 ? 20.094 11.516 1.848 1 87.06 61 PHE B C 1
ATOM 1459 O O . PHE B 1 61 ? 20.719 12.094 2.74 1 87.06 61 PHE B O 1
ATOM 1466 N N . ALA B 1 62 ? 19.609 12.164 0.838 1 83.5 62 ALA B N 1
ATOM 1467 C CA . ALA B 1 62 ? 19.688 13.617 0.743 1 83.5 62 ALA B CA 1
ATOM 1468 C C . ALA B 1 62 ? 18.938 14.281 1.894 1 83.5 62 ALA B C 1
ATOM 1470 O O . ALA B 1 62 ? 19.375 15.312 2.414 1 83.5 62 ALA B O 1
ATOM 1471 N N . ASP B 1 63 ? 17.859 13.703 2.307 1 79.62 63 ASP B N 1
ATOM 1472 C CA . ASP B 1 63 ? 17.078 14.25 3.4 1 79.62 63 ASP B CA 1
ATOM 1473 C C . ASP B 1 63 ? 17.781 14.086 4.738 1 79.62 63 ASP B C 1
ATOM 1475 O O . ASP B 1 63 ? 17.797 15 5.566 1 79.62 63 ASP B O 1
ATOM 1479 N N . ILE B 1 64 ? 18.312 12.922 4.926 1 78.62 64 ILE B N 1
ATOM 1480 C CA . ILE B 1 64 ? 19 12.648 6.184 1 78.62 64 ILE B CA 1
ATOM 1481 C C . ILE B 1 64 ? 20.219 13.555 6.324 1 78.62 64 ILE B C 1
ATOM 1483 O O . ILE B 1 64 ? 20.547 14 7.426 1 78.62 64 ILE B O 1
ATOM 1487 N N . CYS B 1 65 ? 20.828 13.828 5.215 1 76.75 65 CYS B N 1
ATOM 1488 C CA . CYS B 1 65 ? 22.016 14.672 5.23 1 76.75 65 CYS B CA 1
ATOM 1489 C C . CYS B 1 65 ? 21.625 16.156 5.203 1 76.75 65 CYS B C 1
ATOM 1491 O O . CYS B 1 65 ? 22.5 17.016 5.242 1 76.75 65 CYS B O 1
ATOM 1493 N N . SER B 1 66 ? 20.281 16.484 5.328 1 71.75 66 SER B N 1
ATOM 1494 C CA . SER B 1 66 ? 19.781 17.844 5.285 1 71.75 66 SER B CA 1
ATOM 1495 C C . SER B 1 66 ? 20.438 18.641 4.152 1 71.75 66 SER B C 1
ATOM 1497 O O . SER B 1 66 ? 20.922 19.75 4.359 1 71.75 66 SER B O 1
ATOM 1499 N N . ALA B 1 67 ? 20.469 17.953 3.107 1 62.25 67 ALA B N 1
ATOM 1500 C CA . ALA B 1 67 ? 21.156 18.531 1.956 1 62.25 67 ALA B CA 1
ATOM 1501 C C . ALA B 1 67 ? 20.484 19.828 1.517 1 62.25 67 ALA B C 1
ATOM 1503 O O . ALA B 1 67 ? 21.125 20.719 0.952 1 62.25 67 ALA B O 1
ATOM 1504 N N . CYS B 1 68 ? 19.172 19.875 1.646 1 62.19 68 CYS B N 1
ATOM 1505 C CA . CYS B 1 68 ? 18.5 21.078 1.171 1 62.19 68 CYS B CA 1
ATOM 1506 C C . CYS B 1 68 ? 18.75 22.25 2.109 1 62.19 68 CYS B C 1
ATOM 1508 O O . CYS B 1 68 ? 18.422 23.391 1.787 1 62.19 68 CYS B O 1
ATOM 1510 N N . ASN B 1 69 ? 19.031 21.984 3.326 1 58.66 69 ASN B N 1
ATOM 1511 C CA . ASN B 1 69 ? 19.344 23.125 4.191 1 58.66 69 ASN B CA 1
ATOM 1512 C C . ASN B 1 69 ? 20.656 23.781 3.809 1 58.66 69 ASN B C 1
ATOM 1514 O O . ASN B 1 69 ? 20.953 24.891 4.258 1 58.66 69 ASN B O 1
ATOM 1518 N N . THR B 1 70 ? 21.266 23.031 3.129 1 54.56 70 THR B N 1
ATOM 1519 C CA . THR B 1 70 ? 22.578 23.625 2.906 1 54.56 70 THR B CA 1
ATOM 1520 C C . THR B 1 70 ? 22.531 24.609 1.752 1 54.56 70 THR B C 1
ATOM 1522 O O . THR B 1 70 ? 21.578 24.641 0.978 1 54.56 70 THR B O 1
ATOM 1525 N N . LYS B 1 71 ? 23.578 25.484 1.858 1 56.25 71 LYS B N 1
ATOM 1526 C CA . LYS B 1 71 ? 24 26.594 1.002 1 56.25 71 LYS B CA 1
ATOM 1527 C C . LYS B 1 71 ? 23.875 26.219 -0.474 1 56.25 71 LYS B C 1
ATOM 1529 O O . LYS B 1 71 ? 23.938 27.094 -1.344 1 56.25 71 LYS B O 1
ATOM 1534 N N . TRP B 1 72 ? 23.625 24.906 -0.833 1 54.34 72 TRP B N 1
ATOM 1535 C CA . TRP B 1 72 ? 23.766 24.531 -2.234 1 54.34 72 TRP B CA 1
ATOM 1536 C C . TRP B 1 72 ? 22.484 24.781 -3.006 1 54.34 72 TRP B C 1
ATOM 1538 O O . TRP B 1 72 ? 22.516 25.25 -4.152 1 54.34 72 TRP B O 1
ATOM 1548 N N . LEU B 1 73 ? 21.359 24.5 -2.457 1 60.06 73 LEU B N 1
ATOM 1549 C CA . LEU B 1 73 ? 20.125 24.766 -3.191 1 60.06 73 LEU B CA 1
ATOM 1550 C C . LEU B 1 73 ? 19.109 25.469 -2.301 1 60.06 73 LEU B C 1
ATOM 1552 O O . LEU B 1 73 ? 18.953 25.109 -1.131 1 60.06 73 LEU B O 1
ATOM 1556 N N . PRO B 1 74 ? 18.625 26.625 -2.891 1 63.59 74 PRO B N 1
ATOM 1557 C CA . PRO B 1 74 ? 17.562 27.281 -2.125 1 63.59 74 PRO B CA 1
ATOM 1558 C C . PRO B 1 74 ? 16.484 26.297 -1.653 1 63.59 74 PRO B C 1
ATOM 1560 O O . PRO B 1 74 ? 16.203 25.312 -2.334 1 63.59 74 PRO B O 1
ATOM 1563 N N . GLY B 1 75 ? 16.016 26.312 -0.458 1 65.12 75 GLY B N 1
ATOM 1564 C CA . GLY B 1 75 ? 15.117 25.438 0.292 1 65.12 75 GLY B CA 1
ATOM 1565 C C . GLY B 1 75 ? 13.914 24.984 -0.516 1 65.12 75 GLY B C 1
ATOM 1566 O O . GLY B 1 75 ? 13.68 23.781 -0.662 1 65.12 75 GLY B O 1
ATOM 1567 N N . PRO B 1 76 ? 13.266 26.031 -1.284 1 71.62 76 PRO B N 1
ATOM 1568 C CA . PRO B 1 76 ? 12.062 25.641 -2.014 1 71.62 76 PRO B CA 1
ATOM 1569 C C . PRO B 1 76 ? 12.367 24.828 -3.271 1 71.62 76 PRO B C 1
ATOM 1571 O O . PRO B 1 76 ? 11.617 23.922 -3.625 1 71.62 76 PRO B O 1
ATOM 1574 N N . VAL B 1 77 ? 13.453 25.172 -3.969 1 73.69 77 VAL B N 1
ATOM 1575 C CA . VAL B 1 77 ? 13.836 24.469 -5.188 1 73.69 77 VAL B CA 1
ATOM 1576 C C . VAL B 1 77 ? 14.289 23.047 -4.836 1 73.69 77 VAL B C 1
ATOM 1578 O O . VAL B 1 77 ? 13.953 22.094 -5.531 1 73.69 77 VAL B O 1
ATOM 1581 N N . CYS B 1 78 ? 14.977 22.969 -3.809 1 76.81 78 CYS B N 1
ATOM 1582 C CA . CYS B 1 78 ? 15.453 21.656 -3.361 1 76.81 78 CYS B CA 1
ATOM 1583 C C . CYS B 1 78 ? 14.289 20.75 -2.977 1 76.81 78 CYS B C 1
ATOM 1585 O O . CYS B 1 78 ? 14.281 19.562 -3.316 1 76.81 78 CYS B O 1
ATOM 1587 N N . ALA B 1 79 ? 13.344 21.328 -2.426 1 76 79 ALA B N 1
ATOM 1588 C CA . ALA B 1 79 ? 12.172 20.547 -2.029 1 76 79 ALA B CA 1
ATOM 1589 C C . ALA B 1 79 ? 11.391 20.078 -3.25 1 76 79 ALA B C 1
ATOM 1591 O O . ALA B 1 79 ? 10.891 18.938 -3.277 1 76 79 ALA B O 1
ATOM 1592 N N . SER B 1 80 ? 11.336 20.938 -4.262 1 81.44 80 SER B N 1
ATOM 1593 C CA . SER B 1 80 ? 10.617 20.562 -5.477 1 81.44 80 SER B CA 1
ATOM 1594 C C . SER B 1 80 ? 11.32 19.422 -6.211 1 81.44 80 SER B C 1
ATOM 1596 O O . SER B 1 80 ? 10.672 18.5 -6.699 1 81.44 80 SER B O 1
ATOM 1598 N N . TYR B 1 81 ? 12.633 19.516 -6.262 1 83.44 81 TYR B N 1
ATOM 1599 C CA . TYR B 1 81 ? 13.383 18.469 -6.938 1 83.44 81 TYR B CA 1
ATOM 1600 C C . TYR B 1 81 ? 13.273 17.141 -6.184 1 83.44 81 TYR B C 1
ATOM 1602 O O . TYR B 1 81 ? 13.195 16.078 -6.793 1 83.44 81 TYR B O 1
ATOM 1610 N N . LYS B 1 82 ? 13.234 17.219 -4.957 1 84.94 82 LYS B N 1
ATOM 1611 C CA . LYS B 1 82 ? 13.102 16 -4.152 1 84.94 82 LYS B CA 1
ATOM 1612 C C . LYS B 1 82 ? 11.766 15.312 -4.406 1 84.94 82 LYS B C 1
ATOM 1614 O O . LYS B 1 82 ? 11.711 14.086 -4.527 1 84.94 82 LYS B O 1
ATOM 1619 N N . ILE B 1 83 ? 10.75 16.094 -4.547 1 85.94 83 ILE B N 1
ATOM 1620 C CA . ILE B 1 83 ? 9.422 15.539 -4.789 1 85.94 83 ILE B CA 1
ATOM 1621 C C . ILE B 1 83 ? 9.367 14.93 -6.184 1 85.94 83 ILE B C 1
ATOM 1623 O O . ILE B 1 83 ? 8.789 13.852 -6.375 1 85.94 83 ILE B O 1
ATOM 1627 N N . ILE B 1 84 ? 10.023 15.516 -7.129 1 90.38 84 ILE B N 1
ATOM 1628 C CA . ILE B 1 84 ? 10.008 15.023 -8.5 1 90.38 84 ILE B CA 1
ATOM 1629 C C . ILE B 1 84 ? 10.781 13.703 -8.586 1 90.38 84 ILE B C 1
ATOM 1631 O O . ILE B 1 84 ? 10.312 12.742 -9.195 1 90.38 84 ILE B O 1
ATOM 1635 N N . ILE B 1 85 ? 11.906 13.695 -8.008 1 92.12 85 ILE B N 1
ATOM 1636 C CA . ILE B 1 85 ? 12.734 12.492 -8.047 1 92.12 85 ILE B CA 1
ATOM 1637 C C . ILE B 1 85 ? 12.031 11.367 -7.297 1 92.12 85 ILE B C 1
ATOM 1639 O O . ILE B 1 85 ? 12.031 10.219 -7.746 1 92.12 85 ILE B O 1
ATOM 1643 N N . SER B 1 86 ? 11.445 11.695 -6.199 1 92.19 86 SER B N 1
ATOM 1644 C CA . SER B 1 86 ? 10.711 10.688 -5.441 1 92.19 86 SER B CA 1
ATOM 1645 C C . SER B 1 86 ? 9.516 10.164 -6.227 1 92.19 86 SER B C 1
ATOM 1647 O O . SER B 1 86 ? 9.211 8.969 -6.191 1 92.19 86 SER B O 1
ATOM 1649 N N . ALA B 1 87 ? 8.844 11.047 -6.926 1 93.5 87 ALA B N 1
ATOM 1650 C CA . ALA B 1 87 ? 7.691 10.648 -7.727 1 93.5 87 ALA B CA 1
ATOM 1651 C C . ALA B 1 87 ? 8.109 9.734 -8.875 1 93.5 87 ALA B C 1
ATOM 1653 O O . ALA B 1 87 ? 7.434 8.75 -9.18 1 93.5 87 ALA B O 1
ATOM 1654 N N . LEU B 1 88 ? 9.188 10.102 -9.438 1 95.12 88 LEU B N 1
ATOM 1655 C CA . LEU B 1 88 ? 9.719 9.281 -10.523 1 95.12 88 LEU B CA 1
ATOM 1656 C C . LEU B 1 88 ? 10.141 7.91 -10 1 95.12 88 LEU B C 1
ATOM 1658 O O . LEU B 1 88 ? 9.891 6.891 -10.648 1 95.12 88 LEU B O 1
ATOM 1662 N N . GLY B 1 89 ? 10.789 7.941 -8.883 1 96.06 89 GLY B N 1
ATOM 1663 C CA . GLY B 1 89 ? 11.188 6.684 -8.273 1 96.06 89 GLY B CA 1
ATOM 1664 C C . GLY B 1 89 ? 10.016 5.797 -7.906 1 96.06 89 GLY B C 1
ATOM 1665 O O . GLY B 1 89 ? 10.008 4.602 -8.211 1 96.06 89 GLY B O 1
ATOM 1666 N N . ALA B 1 90 ? 9.023 6.375 -7.324 1 95.5 90 ALA B N 1
ATOM 1667 C CA . ALA B 1 90 ? 7.836 5.625 -6.93 1 95.5 90 ALA B CA 1
ATOM 1668 C C . ALA B 1 90 ? 7.09 5.094 -8.148 1 95.5 90 ALA B C 1
ATOM 1670 O O . ALA B 1 90 ? 6.602 3.963 -8.141 1 95.5 90 ALA B O 1
ATOM 1671 N N . ALA B 1 91 ? 6.984 5.914 -9.156 1 95.44 91 ALA B N 1
ATOM 1672 C CA . ALA B 1 91 ? 6.316 5.504 -10.391 1 95.44 91 ALA B CA 1
ATOM 1673 C C . ALA B 1 91 ? 7.051 4.34 -11.055 1 95.44 91 ALA B C 1
ATOM 1675 O O . ALA B 1 91 ? 6.426 3.396 -11.539 1 95.44 91 ALA B O 1
ATOM 1676 N N . SER B 1 92 ? 8.312 4.48 -11.094 1 96.44 92 SER B N 1
ATOM 1677 C CA . SER B 1 92 ? 9.117 3.41 -11.672 1 96.44 92 SER B CA 1
ATOM 1678 C C . SER B 1 92 ? 8.969 2.117 -10.875 1 96.44 92 SER B C 1
ATOM 1680 O O . SER B 1 92 ? 8.812 1.041 -11.461 1 96.44 92 SER B O 1
ATOM 1682 N N . LEU B 1 93 ? 9.016 2.207 -9.609 1 95.5 93 LEU B N 1
ATOM 1683 C CA . LEU B 1 93 ? 8.859 1.046 -8.734 1 95.5 93 LEU B CA 1
ATOM 1684 C C . LEU B 1 93 ? 7.48 0.412 -8.922 1 95.5 93 LEU B C 1
ATOM 1686 O O . LEU B 1 93 ? 7.371 -0.806 -9.078 1 95.5 93 LEU B O 1
ATOM 1690 N N . MET B 1 94 ? 6.488 1.205 -8.938 1 95.44 94 MET B N 1
ATOM 1691 C CA . MET B 1 94 ? 5.129 0.714 -9.133 1 95.44 94 MET B CA 1
ATOM 1692 C C . MET B 1 94 ? 4.961 0.108 -10.523 1 95.44 94 MET B C 1
ATOM 1694 O O . MET B 1 94 ? 4.387 -0.972 -10.672 1 95.44 94 MET B O 1
ATOM 1698 N N . GLY B 1 95 ? 5.5 0.822 -11.445 1 93.75 95 GLY B N 1
ATOM 1699 C CA . GLY B 1 95 ? 5.434 0.318 -12.805 1 93.75 95 GLY B CA 1
ATOM 1700 C C . GLY B 1 95 ? 6.109 -1.029 -12.977 1 93.75 95 GLY B C 1
ATOM 1701 O O . GLY B 1 95 ? 5.57 -1.92 -13.641 1 93.75 95 GLY B O 1
ATOM 1702 N N . GLY B 1 96 ? 7.285 -1.174 -12.422 1 94.19 96 GLY B N 1
ATOM 1703 C CA . GLY B 1 96 ? 7.98 -2.451 -12.484 1 94.19 96 GLY B CA 1
ATOM 1704 C C . GLY B 1 96 ? 7.207 -3.58 -11.828 1 94.19 96 GLY B C 1
ATOM 1705 O O . GLY B 1 96 ? 7.133 -4.684 -12.367 1 94.19 96 GLY B O 1
ATOM 1706 N N . ASN B 1 97 ? 6.645 -3.311 -10.695 1 93.38 97 ASN B N 1
ATOM 1707 C CA . ASN B 1 97 ? 5.887 -4.336 -9.984 1 93.38 97 ASN B CA 1
ATOM 1708 C C . ASN B 1 97 ? 4.602 -4.699 -10.727 1 93.38 97 ASN B C 1
ATOM 1710 O O . ASN B 1 97 ? 4.211 -5.867 -10.758 1 93.38 97 ASN B O 1
ATOM 1714 N N . LEU B 1 98 ? 3.957 -3.73 -11.305 1 91.62 98 LEU B N 1
ATOM 1715 C CA . LEU B 1 98 ? 2.74 -4.016 -12.055 1 91.62 98 LEU B CA 1
ATOM 1716 C C . LEU B 1 98 ? 3.051 -4.824 -13.305 1 91.62 98 LEU B C 1
ATOM 1718 O O . LEU B 1 98 ? 2.311 -5.746 -13.656 1 91.62 98 LEU B O 1
ATOM 1722 N N . LEU B 1 99 ? 4.113 -4.43 -13.922 1 90.69 99 LEU B N 1
ATOM 1723 C CA . LEU B 1 99 ? 4.535 -5.199 -15.086 1 90.69 99 LEU B CA 1
ATOM 1724 C C . LEU B 1 99 ? 4.879 -6.633 -14.695 1 90.69 99 LEU B C 1
ATOM 1726 O O . LEU B 1 99 ? 4.52 -7.574 -15.406 1 90.69 99 LEU B O 1
ATOM 1730 N N . TYR B 1 100 ? 5.535 -6.793 -13.586 1 89.44 100 TYR B N 1
ATOM 1731 C CA . TYR B 1 100 ? 5.859 -8.125 -13.094 1 89.44 100 TYR B CA 1
ATOM 1732 C C . TYR B 1 100 ? 4.594 -8.922 -12.797 1 89.44 100 TYR B C 1
ATOM 1734 O O . TYR B 1 100 ? 4.508 -10.109 -13.125 1 89.44 100 TYR B O 1
ATOM 1742 N N . ALA B 1 101 ? 3.689 -8.312 -12.211 1 87.44 101 ALA B N 1
ATOM 1743 C CA . ALA B 1 101 ? 2.434 -8.969 -11.859 1 87.44 101 ALA B CA 1
ATOM 1744 C C . ALA B 1 101 ? 1.688 -9.422 -13.117 1 87.44 101 ALA B C 1
ATOM 1746 O O . ALA B 1 101 ? 1.083 -10.5 -13.125 1 87.44 101 ALA B O 1
ATOM 1747 N N . THR B 1 102 ? 1.729 -8.602 -14.102 1 86.38 102 THR B N 1
ATOM 1748 C CA . THR B 1 102 ? 1.015 -8.914 -15.336 1 86.38 102 THR B CA 1
ATOM 1749 C C . THR B 1 102 ? 1.665 -10.094 -16.047 1 86.38 102 THR B C 1
ATOM 1751 O O . THR B 1 102 ? 0.973 -10.93 -16.641 1 86.38 102 THR B O 1
ATOM 1754 N N . VAL B 1 103 ? 2.889 -10.156 -15.953 1 85.62 103 VAL B N 1
ATOM 1755 C CA . VAL B 1 103 ? 3.609 -11.156 -16.75 1 85.62 103 VAL B CA 1
ATOM 1756 C C . VAL B 1 103 ? 3.77 -12.438 -15.93 1 85.62 103 VAL B C 1
ATOM 1758 O O . VAL B 1 103 ? 3.625 -13.539 -16.469 1 85.62 103 VAL B O 1
ATOM 1761 N N . PHE B 1 104 ? 3.982 -12.328 -14.594 1 82.94 104 PHE B N 1
ATOM 1762 C CA . PHE B 1 104 ? 4.41 -13.516 -13.859 1 82.94 104 PHE B CA 1
ATOM 1763 C C . PHE B 1 104 ? 3.361 -13.922 -12.836 1 82.94 104 PHE B C 1
ATOM 1765 O O . PHE B 1 104 ? 3.191 -15.109 -12.555 1 82.94 104 PHE B O 1
ATOM 1772 N N . VAL B 1 105 ? 2.719 -13.078 -12.164 1 79.25 105 VAL B N 1
ATOM 1773 C CA . VAL B 1 105 ? 1.816 -13.414 -11.07 1 79.25 105 VAL B CA 1
ATOM 1774 C C . VAL B 1 105 ? 0.417 -13.688 -11.617 1 79.25 105 VAL B C 1
ATOM 1776 O O . VAL B 1 105 ? -0.195 -14.711 -11.289 1 79.25 105 VAL B O 1
ATOM 1779 N N . GLN B 1 106 ? -0.16 -12.953 -12.531 1 78.06 106 GLN B N 1
ATOM 1780 C CA . GLN B 1 106 ? -1.442 -13.078 -13.211 1 78.06 106 GLN B CA 1
ATOM 1781 C C . GLN B 1 106 ? -2.586 -13.234 -12.219 1 78.06 106 GLN B C 1
ATOM 1783 O O . GLN B 1 106 ? -3.516 -14.016 -12.445 1 78.06 106 GLN B O 1
ATOM 1788 N N . SER B 1 107 ? -2.443 -12.781 -10.992 1 84.19 107 SER B N 1
ATOM 1789 C CA . SER B 1 107 ? -3.494 -12.734 -9.984 1 84.19 107 SER B CA 1
ATOM 1790 C C . SER B 1 107 ? -3.859 -11.289 -9.633 1 84.19 107 SER B C 1
ATOM 1792 O O . SER B 1 107 ? -3.539 -10.812 -8.547 1 84.19 107 SER B O 1
ATOM 1794 N N . TRP B 1 108 ? -4.629 -10.742 -10.5 1 86.5 108 TRP B N 1
ATOM 1795 C CA . TRP B 1 108 ? -4.957 -9.32 -10.422 1 86.5 108 TRP B CA 1
ATOM 1796 C C . TRP B 1 108 ? -5.887 -9.047 -9.25 1 86.5 108 TRP B C 1
ATOM 1798 O O . TRP B 1 108 ? -5.781 -8 -8.602 1 86.5 108 TRP B O 1
ATOM 1808 N N . SER B 1 109 ? -6.719 -10.016 -9.016 1 88.94 109 SER B N 1
ATOM 1809 C CA . SER B 1 109 ? -7.656 -9.812 -7.918 1 88.94 109 SER B CA 1
ATOM 1810 C C . SER B 1 109 ? -6.93 -9.758 -6.578 1 88.94 109 SER B C 1
ATOM 1812 O O . SER B 1 109 ? -7.246 -8.914 -5.734 1 88.94 109 SER B O 1
ATOM 1814 N N . PHE B 1 110 ? -5.988 -10.539 -6.426 1 88.56 110 PHE B N 1
ATOM 1815 C CA . PHE B 1 110 ? -5.223 -10.531 -5.188 1 88.56 110 PHE B CA 1
ATOM 1816 C C . PHE B 1 110 ? -4.449 -9.227 -5.035 1 88.56 110 PHE B C 1
ATOM 1818 O O . PHE B 1 110 ? -4.418 -8.641 -3.953 1 88.56 110 PHE B O 1
ATOM 1825 N N . LEU B 1 111 ? -3.918 -8.742 -6.121 1 90.06 111 LEU B N 1
ATOM 1826 C CA . LEU B 1 111 ? -3.129 -7.516 -6.086 1 90.06 111 LEU B CA 1
ATOM 1827 C C . LEU B 1 111 ? -4 -6.32 -5.719 1 90.06 111 LEU B C 1
ATOM 1829 O O . LEU B 1 111 ? -3.584 -5.457 -4.945 1 90.06 111 LEU B O 1
ATOM 1833 N N . LEU B 1 112 ? -5.141 -6.34 -6.242 1 92.25 112 LEU B N 1
ATOM 1834 C CA . LEU B 1 112 ? -6.066 -5.254 -5.945 1 92.25 112 LEU B CA 1
ATOM 1835 C C . LEU B 1 112 ? -6.504 -5.293 -4.484 1 92.25 112 LEU B C 1
ATOM 1837 O O . LEU B 1 112 ? -6.547 -4.258 -3.816 1 92.25 112 LEU B O 1
ATOM 1841 N N . SER B 1 113 ? -6.766 -6.453 -4.039 1 93.31 113 SER B N 1
ATOM 1842 C CA . SER B 1 113 ? -7.16 -6.609 -2.643 1 93.31 113 SER B CA 1
ATOM 1843 C C . SER B 1 113 ? -6.02 -6.234 -1.7 1 93.31 113 SER B C 1
ATOM 1845 O O . SER B 1 113 ? -6.242 -5.582 -0.677 1 93.31 113 SER B O 1
ATOM 1847 N N . PHE B 1 114 ? -4.875 -6.648 -2.059 1 92.88 114 PHE B N 1
ATOM 1848 C CA . PHE B 1 114 ? -3.699 -6.352 -1.249 1 92.88 114 PHE B CA 1
ATOM 1849 C C . PHE B 1 114 ? -3.4 -4.855 -1.255 1 92.88 114 PHE B C 1
ATOM 1851 O O . PHE B 1 114 ? -3.055 -4.285 -0.22 1 92.88 114 PHE B O 1
ATOM 1858 N N . SER B 1 115 ? -3.51 -4.211 -2.404 1 93.31 115 SER B N 1
ATOM 1859 C CA . SER B 1 115 ? -3.373 -2.762 -2.496 1 93.31 115 SER B CA 1
ATOM 1860 C C . SER B 1 115 ? -4.391 -2.055 -1.607 1 93.31 115 SER B C 1
ATOM 1862 O O . SER B 1 115 ? -4.051 -1.09 -0.917 1 93.31 115 SER B O 1
ATOM 1864 N N . SER B 1 116 ? -5.586 -2.543 -1.692 1 94.62 116 SER B N 1
ATOM 1865 C CA . SER B 1 116 ? -6.648 -1.99 -0.86 1 94.62 116 SER B CA 1
ATOM 1866 C C . SER B 1 116 ? -6.281 -2.049 0.619 1 94.62 116 SER B C 1
ATOM 1868 O O . SER B 1 116 ? -6.488 -1.082 1.354 1 94.62 116 SER B O 1
ATOM 1870 N N . ALA B 1 117 ? -5.703 -3.1 1.017 1 94.81 117 ALA B N 1
ATOM 1871 C CA . ALA B 1 117 ? -5.336 -3.299 2.416 1 94.81 117 ALA B CA 1
ATOM 1872 C C . ALA B 1 117 ? -4.242 -2.318 2.84 1 94.81 117 ALA B C 1
ATOM 1874 O O . ALA B 1 117 ? -4.324 -1.719 3.914 1 94.81 117 ALA B O 1
ATOM 1875 N N . ILE B 1 118 ? -3.248 -2.141 2.033 1 93.56 118 ILE B N 1
ATOM 1876 C CA . ILE B 1 118 ? -2.146 -1.243 2.359 1 93.56 118 ILE B CA 1
ATOM 1877 C C . ILE B 1 118 ? -2.656 0.195 2.428 1 93.56 118 ILE B C 1
ATOM 1879 O O . ILE B 1 118 ? -2.299 0.943 3.342 1 93.56 118 ILE B O 1
ATOM 1883 N N . ILE B 1 119 ? -3.463 0.538 1.523 1 92.81 119 ILE B N 1
ATOM 1884 C CA . ILE B 1 119 ? -4.031 1.882 1.499 1 92.81 119 ILE B CA 1
ATOM 1885 C C . ILE B 1 119 ? -4.859 2.115 2.76 1 92.81 119 ILE B C 1
ATOM 1887 O O . ILE B 1 119 ? -4.773 3.178 3.379 1 92.81 119 ILE B O 1
ATOM 1891 N N . ALA B 1 120 ? -5.582 1.104 3.1 1 92.88 120 ALA B N 1
ATOM 1892 C CA . ALA B 1 120 ? -6.398 1.214 4.305 1 92.88 120 ALA B CA 1
ATOM 1893 C C . ALA B 1 120 ? -5.527 1.443 5.539 1 92.88 120 ALA B C 1
ATOM 1895 O O . ALA B 1 120 ? -5.867 2.254 6.402 1 92.88 120 ALA B O 1
ATOM 1896 N N . VAL B 1 121 ? -4.469 0.776 5.637 1 91.62 121 VAL B N 1
ATOM 1897 C CA . VAL B 1 121 ? -3.551 0.931 6.758 1 91.62 121 VAL B CA 1
ATOM 1898 C C . VAL B 1 121 ? -2.979 2.348 6.77 1 91.62 121 VAL B C 1
ATOM 1900 O O . VAL B 1 121 ? -2.869 2.971 7.828 1 91.62 121 VAL B O 1
ATOM 1903 N N . HIS B 1 122 ? -2.732 2.838 5.602 1 88.88 122 HIS B N 1
ATOM 1904 C CA . HIS B 1 122 ? -2.182 4.188 5.523 1 88.88 122 HIS B CA 1
ATOM 1905 C C . HIS B 1 122 ? -3.217 5.23 5.93 1 88.88 122 HIS B C 1
ATOM 1907 O O . HIS B 1 122 ? -2.881 6.223 6.578 1 88.88 122 HIS B O 1
ATOM 1913 N N . VAL B 1 123 ? -4.414 5.004 5.562 1 87 123 VAL B N 1
ATOM 1914 C CA . VAL B 1 123 ? -5.484 5.918 5.941 1 87 123 VAL B CA 1
ATOM 1915 C C . VAL B 1 123 ? -5.613 5.965 7.461 1 87 123 VAL B C 1
ATOM 1917 O O . VAL B 1 123 ? -5.789 7.039 8.047 1 87 123 VAL B O 1
ATOM 1920 N N . VAL B 1 124 ? -5.535 4.824 8.07 1 87.56 124 VAL B N 1
ATOM 1921 C CA . VAL B 1 124 ? -5.617 4.75 9.523 1 87.56 124 VAL B CA 1
ATOM 1922 C C . VAL B 1 124 ? -4.438 5.492 10.148 1 87.56 124 VAL B C 1
ATOM 1924 O O . VAL B 1 124 ? -4.602 6.223 11.125 1 87.56 124 VAL B O 1
ATOM 1927 N N . LEU B 1 125 ? -3.311 5.328 9.562 1 83.38 125 LEU B N 1
ATOM 1928 C CA . LEU B 1 125 ? -2.123 6.016 10.055 1 83.38 125 LEU B CA 1
ATOM 1929 C C . LEU B 1 125 ? -2.283 7.527 9.938 1 83.38 125 LEU B C 1
ATOM 1931 O O . LEU B 1 125 ? -1.934 8.266 10.859 1 83.38 125 LEU B O 1
ATOM 1935 N N . PHE B 1 126 ? -2.916 7.965 8.883 1 78.62 126 PHE B N 1
ATOM 1936 C CA . PHE B 1 126 ? -3.191 9.383 8.672 1 78.62 126 PHE B CA 1
ATOM 1937 C C . PHE B 1 126 ? -4.188 9.898 9.703 1 78.62 126 PHE B C 1
ATOM 1939 O O . PHE B 1 126 ? -4.031 11 10.227 1 78.62 126 PHE B O 1
ATOM 1946 N N . ALA B 1 127 ? -5.129 9.141 9.914 1 80.12 127 ALA B N 1
ATOM 1947 C CA . ALA B 1 127 ? -6.168 9.539 10.859 1 80.12 127 ALA B CA 1
ATOM 1948 C C . ALA B 1 127 ? -5.613 9.648 12.273 1 80.12 127 ALA B C 1
ATOM 1950 O O . ALA B 1 127 ? -5.957 10.578 13.016 1 80.12 127 ALA B O 1
ATOM 1951 N N . ILE B 1 128 ? -4.742 8.758 12.586 1 78.94 128 ILE B N 1
ATOM 1952 C CA . ILE B 1 128 ? -4.145 8.766 13.914 1 78.94 128 ILE B CA 1
ATOM 1953 C C . ILE B 1 128 ? -3.236 9.977 14.07 1 78.94 128 ILE B C 1
ATOM 1955 O O . ILE B 1 128 ? -3.316 10.695 15.07 1 78.94 128 ILE B O 1
ATOM 1959 N N . PHE B 1 129 ? -2.5 10.297 13.07 1 74.5 129 PHE B N 1
ATOM 1960 C CA . PHE B 1 129 ? -1.528 11.383 13.172 1 74.5 129 PHE B CA 1
ATOM 1961 C C . PHE B 1 129 ? -2.197 12.734 12.938 1 74.5 129 PHE B C 1
ATOM 1963 O O . PHE B 1 129 ? -1.697 13.766 13.391 1 74.5 129 PHE B O 1
ATOM 1970 N N . GLY B 1 130 ? -3.283 12.789 12.258 1 70.25 130 GLY B N 1
ATOM 1971 C CA . GLY B 1 130 ? -4.027 14.023 12.039 1 70.25 130 GLY B CA 1
ATOM 1972 C C . GLY B 1 130 ? -4.953 14.367 13.188 1 70.25 130 GLY B C 1
ATOM 1973 O O . GLY B 1 130 ? -5.465 15.484 13.266 1 70.25 130 GLY B O 1
ATOM 1974 N N . SER B 1 131 ? -5.223 13.438 13.984 1 68 131 SER B N 1
ATOM 1975 C CA . SER B 1 131 ? -6.125 13.695 15.102 1 68 131 SER B CA 1
ATOM 1976 C C . SER B 1 131 ? -5.484 14.617 16.141 1 68 131 SER B C 1
ATOM 1978 O O . SER B 1 131 ? -4.258 14.672 16.25 1 68 131 SER B O 1
ATOM 1980 N N . LYS B 1 132 ? -6.309 15.688 16.531 1 59.06 132 LYS B N 1
ATOM 1981 C CA . LYS B 1 132 ? -5.961 16.75 17.453 1 59.06 132 LYS B CA 1
ATOM 1982 C C . LYS B 1 132 ? -5.176 16.219 18.656 1 59.06 132 LYS B C 1
ATOM 1984 O O . LYS B 1 132 ? -4.328 16.906 19.219 1 59.06 132 LYS B O 1
ATOM 1989 N N . CYS B 1 133 ? -5.582 15.086 19.016 1 51.06 133 CYS B N 1
ATOM 1990 C CA . CYS B 1 133 ? -4.867 14.562 20.172 1 51.06 133 CYS B CA 1
ATOM 1991 C C . CYS B 1 133 ? -3.367 14.516 19.922 1 51.06 133 CYS B C 1
ATOM 1993 O O . CYS B 1 133 ? -2.57 14.734 20.828 1 51.06 133 CYS B O 1
ATOM 1995 N N . PHE B 1 134 ? -3.061 14.32 18.703 1 48.84 134 PHE B N 1
ATOM 1996 C CA . PHE B 1 134 ? -1.631 14.297 18.422 1 48.84 134 PHE B CA 1
ATOM 1997 C C . PHE B 1 134 ? -1.138 15.68 18.016 1 48.84 134 PHE B C 1
ATOM 1999 O O . PHE B 1 134 ? 0.068 15.938 18 1 48.84 134 PHE B O 1
ATOM 2006 N N . ARG B 1 135 ? -2.021 16.531 17.594 1 52.47 135 ARG B N 1
ATOM 2007 C CA . ARG B 1 135 ? -1.622 17.891 17.25 1 52.47 135 ARG B CA 1
ATOM 2008 C C . ARG B 1 135 ? -1.296 18.688 18.5 1 52.47 135 ARG B C 1
ATOM 2010 O O . ARG B 1 135 ? -0.435 19.578 18.469 1 52.47 135 ARG B O 1
ATOM 2017 N N . ASN B 1 136 ? -2.076 18.562 19.547 1 44.41 136 ASN B N 1
ATOM 2018 C CA . ASN B 1 136 ? -1.894 19.438 20.688 1 44.41 136 ASN B CA 1
ATOM 2019 C C . ASN B 1 136 ? -0.664 19.047 21.5 1 44.41 136 ASN B C 1
ATOM 2021 O O . ASN B 1 136 ? -0.398 19.641 22.562 1 44.41 136 ASN B O 1
ATOM 2025 N N . ASN B 1 137 ? -0.115 17.953 21.203 1 35.34 137 ASN B N 1
ATOM 2026 C CA . ASN B 1 137 ? 1.079 17.859 22.047 1 35.34 137 ASN B CA 1
ATOM 2027 C C . ASN B 1 137 ? 2.326 18.312 21.297 1 35.34 137 ASN B C 1
ATOM 2029 O O . ASN B 1 137 ? 2.561 17.875 20.156 1 35.34 137 ASN B O 1
#

Radius of gyration: 19.78 Å; Cα contacts (8 Å, |Δi|>4): 365; chains: 2; bounding box: 50×54×44 Å

Solvent-accessible surface area (backbone atoms only — not comparable to full-atom values): 13517 Å² total; per-residue (Å²): 86,63,75,68,67,51,40,57,59,45,47,52,48,17,52,50,32,34,52,52,17,68,69,40,60,30,30,80,61,32,26,78,90,68,53,31,63,88,38,71,68,47,49,52,29,47,49,24,36,53,49,10,50,49,38,40,47,51,49,52,52,39,56,77,64,44,48,41,76,33,96,82,34,62,55,70,60,36,51,52,52,45,51,50,46,34,42,50,11,20,48,29,21,38,50,16,44,52,52,44,35,64,73,64,63,64,27,58,16,50,50,30,35,44,49,16,19,55,43,33,45,49,39,39,52,47,51,57,52,66,32,58,79,41,49,76,94,84,62,74,69,67,49,39,57,59,46,47,52,48,17,52,50,32,35,51,51,18,68,67,40,59,32,30,80,62,32,25,79,89,68,53,31,63,90,39,71,67,46,49,52,31,47,47,24,35,52,48,10,50,49,38,40,48,53,48,50,51,39,55,75,65,43,47,41,78,34,96,81,33,64,56,70,59,35,50,51,51,45,51,50,45,33,42,50,11,21,48,28,22,38,49,16,43,51,52,43,36,64,74,64,62,63,27,59,16,51,50,31,36,43,50,15,19,54,42,33,44,50,40,38,51,46,52,57,52,66,32,58,78,40,51,77,94

Organism: Echinococcus granulosus (NCBI:txid6210)